Protein AF-A0A512ME04-F1 (afdb_monomer)

Structure (mmCIF, N/CA/C/O backbone):
data_AF-A0A512ME04-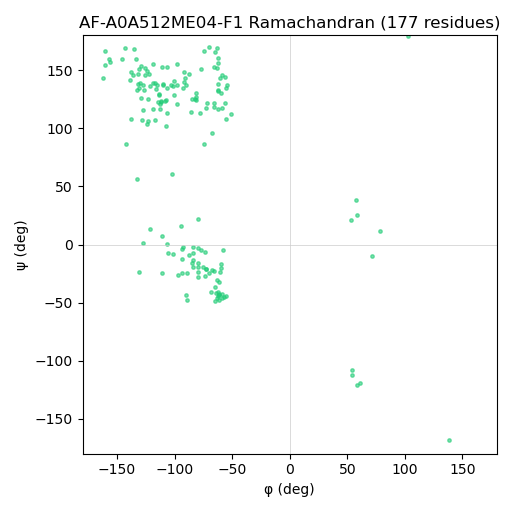F1
#
_entry.id   AF-A0A512ME04-F1
#
loop_
_atom_site.group_PDB
_atom_site.id
_atom_site.type_symbol
_atom_site.label_atom_id
_atom_site.label_alt_id
_atom_site.label_comp_id
_atom_site.label_asym_id
_atom_site.label_entity_id
_atom_site.label_seq_id
_atom_site.pdbx_PDB_ins_code
_atom_site.Cartn_x
_atom_site.Cartn_y
_atom_site.Cartn_z
_atom_site.occupancy
_atom_site.B_iso_or_equiv
_atom_site.auth_seq_id
_atom_site.auth_comp_id
_atom_site.auth_asym_id
_atom_site.auth_atom_id
_atom_site.pdbx_PDB_model_num
ATOM 1 N N . MET A 1 1 ? 29.505 -5.720 -39.409 1.00 46.50 1 MET A N 1
ATOM 2 C CA . MET A 1 1 ? 28.858 -6.591 -38.394 1.00 46.50 1 MET A CA 1
ATOM 3 C C . MET A 1 1 ? 29.164 -6.246 -36.928 1.00 46.50 1 MET A C 1
ATOM 5 O O . MET A 1 1 ? 28.512 -6.815 -36.070 1.00 46.50 1 MET A O 1
ATOM 9 N N . ARG A 1 2 ? 30.070 -5.306 -36.596 1.00 49.59 2 ARG A N 1
ATOM 10 C CA . ARG A 1 2 ? 30.360 -4.916 -35.193 1.00 49.59 2 ARG A CA 1
ATOM 11 C C . ARG A 1 2 ? 29.429 -3.845 -34.593 1.00 49.59 2 ARG A C 1
ATOM 13 O O . ARG A 1 2 ? 29.394 -3.697 -33.384 1.00 49.59 2 ARG A O 1
ATOM 20 N N . ILE A 1 3 ? 28.668 -3.126 -35.423 1.00 53.88 3 ILE A N 1
ATOM 21 C CA . ILE A 1 3 ? 27.853 -1.972 -34.989 1.00 53.88 3 ILE A CA 1
ATOM 22 C C . ILE A 1 3 ? 26.436 -2.387 -34.548 1.00 53.88 3 ILE A C 1
ATOM 24 O O . ILE A 1 3 ? 25.831 -1.735 -33.706 1.00 53.88 3 ILE A O 1
ATOM 28 N N . ILE A 1 4 ? 25.928 -3.524 -35.035 1.00 52.75 4 ILE A N 1
ATOM 29 C CA . ILE A 1 4 ? 24.573 -4.006 -34.703 1.00 52.75 4 ILE A CA 1
ATOM 30 C C . ILE A 1 4 ? 24.505 -4.548 -33.262 1.00 52.75 4 ILE A C 1
ATOM 32 O O . ILE A 1 4 ? 23.472 -4.447 -32.610 1.00 52.75 4 ILE A O 1
ATOM 36 N N . PHE A 1 5 ? 25.626 -5.029 -32.714 1.00 48.00 5 PHE A N 1
ATOM 37 C CA . PHE A 1 5 ? 25.692 -5.501 -31.326 1.00 48.00 5 PHE A CA 1
ATOM 38 C C . PHE A 1 5 ? 25.659 -4.369 -30.283 1.00 48.00 5 PHE A C 1
ATOM 40 O O . PHE A 1 5 ? 25.275 -4.613 -29.145 1.00 48.00 5 PHE A O 1
ATOM 47 N N . ALA A 1 6 ? 26.007 -3.131 -30.659 1.00 51.50 6 ALA A N 1
ATOM 48 C CA . ALA A 1 6 ? 25.997 -1.991 -29.737 1.00 51.50 6 ALA A CA 1
ATOM 49 C C . ALA A 1 6 ? 24.586 -1.407 -29.521 1.00 51.50 6 ALA A C 1
ATOM 51 O O . ALA A 1 6 ? 24.296 -0.888 -28.449 1.00 51.50 6 ALA A O 1
ATOM 52 N N . LEU A 1 7 ? 23.687 -1.537 -30.505 1.00 47.16 7 LEU A N 1
ATOM 53 C CA . LEU A 1 7 ? 22.302 -1.049 -30.409 1.00 47.16 7 LEU A CA 1
ATOM 54 C C . LEU A 1 7 ? 21.377 -1.992 -29.619 1.00 47.16 7 LEU A C 1
ATOM 56 O O . LEU A 1 7 ? 20.395 -1.537 -29.042 1.00 47.16 7 LEU A O 1
ATOM 60 N N . LEU A 1 8 ? 21.709 -3.283 -29.524 1.00 47.00 8 LEU A N 1
ATOM 61 C CA . LEU A 1 8 ? 20.933 -4.262 -28.748 1.00 47.00 8 LEU A CA 1
ATOM 62 C C . LEU A 1 8 ? 21.206 -4.209 -27.235 1.00 47.00 8 LEU A C 1
ATOM 64 O O . LEU A 1 8 ? 20.371 -4.650 -26.452 1.00 47.00 8 LEU A O 1
ATOM 68 N N . LEU A 1 9 ? 22.329 -3.621 -26.810 1.00 45.16 9 LEU A N 1
ATOM 69 C CA . LEU A 1 9 ? 22.663 -3.458 -25.389 1.00 45.16 9 LEU A CA 1
ATOM 70 C C . LEU A 1 9 ? 21.934 -2.279 -24.718 1.00 45.16 9 LEU A C 1
ATOM 72 O O . LEU A 1 9 ? 21.844 -2.248 -23.494 1.00 45.16 9 LEU A O 1
ATOM 76 N N . TRP A 1 10 ? 21.356 -1.348 -25.488 1.00 45.03 10 TRP A N 1
ATOM 77 C CA . TRP A 1 10 ? 20.648 -0.183 -24.931 1.00 45.03 10 TRP A CA 1
ATOM 78 C C . TRP A 1 10 ? 19.186 -0.478 -24.545 1.00 45.03 10 TRP A C 1
ATOM 80 O O . TRP A 1 10 ? 18.606 0.217 -23.717 1.00 45.03 10 TRP A O 1
ATOM 90 N N . ALA A 1 11 ? 18.583 -1.543 -25.082 1.00 42.84 11 ALA A N 1
ATOM 91 C CA . ALA A 1 11 ? 17.188 -1.892 -24.797 1.00 42.84 11 ALA A CA 1
ATOM 92 C C . ALA A 1 11 ? 16.989 -2.707 -23.498 1.00 42.84 11 ALA A C 1
ATOM 94 O O . ALA A 1 11 ? 15.858 -3.043 -23.154 1.00 42.84 11 ALA A O 1
ATOM 95 N N . ALA A 1 12 ? 18.061 -3.055 -22.774 1.00 47.56 12 ALA A N 1
ATOM 96 C CA . ALA A 1 12 ? 18.000 -4.107 -21.754 1.00 47.56 12 ALA A CA 1
ATOM 97 C C . ALA A 1 12 ? 17.726 -3.649 -20.306 1.00 47.56 12 ALA A C 1
ATOM 99 O O . ALA A 1 12 ? 17.395 -4.488 -19.470 1.00 47.56 12 ALA A O 1
ATOM 100 N N . PHE A 1 13 ? 17.795 -2.358 -19.975 1.00 53.72 13 PHE A N 1
ATOM 101 C CA . PHE A 1 13 ? 17.658 -1.913 -18.580 1.00 53.72 13 PHE A CA 1
ATOM 102 C C . PHE A 1 13 ? 16.894 -0.608 -18.462 1.00 53.72 13 PHE A C 1
ATOM 104 O O . PHE A 1 13 ? 17.505 0.445 -18.401 1.00 53.72 13 PHE A O 1
ATOM 111 N N . GLN A 1 14 ? 15.569 -0.660 -18.393 1.00 62.75 14 GLN A N 1
ATOM 112 C CA . GLN A 1 14 ? 14.808 0.492 -17.908 1.00 62.75 14 GLN A CA 1
ATOM 113 C C . GLN A 1 14 ? 13.778 0.006 -16.886 1.00 62.75 14 GLN A C 1
ATOM 115 O O . GLN A 1 14 ? 12.573 0.135 -17.090 1.00 62.75 14 GLN A O 1
ATOM 120 N N . VAL A 1 15 ? 14.269 -0.669 -15.836 1.00 67.44 15 VAL A N 1
ATOM 121 C CA . VAL A 1 15 ? 13.578 -0.638 -14.545 1.00 67.44 15 VAL A CA 1
ATOM 122 C C . VAL A 1 15 ? 14.480 0.117 -13.591 1.00 67.44 15 VAL A C 1
ATOM 124 O O . VAL A 1 15 ? 15.613 -0.298 -13.348 1.00 67.44 15 VAL A O 1
ATOM 127 N N . SER A 1 16 ? 13.999 1.252 -13.116 1.00 79.31 16 SER A N 1
ATOM 128 C CA . SER A 1 16 ? 14.686 2.104 -12.157 1.00 79.31 16 SER A CA 1
ATOM 129 C C . SER A 1 16 ? 13.706 2.449 -11.049 1.00 79.31 16 SER A C 1
ATOM 131 O O . SER A 1 16 ? 12.489 2.462 -11.246 1.00 79.31 16 SER A O 1
ATOM 133 N N . GLY A 1 17 ? 14.241 2.683 -9.859 1.00 76.31 17 GLY A N 1
ATOM 134 C CA . GLY A 1 17 ? 13.443 3.121 -8.735 1.00 76.31 17 GLY A CA 1
ATOM 135 C C . GLY A 1 17 ? 14.047 4.369 -8.127 1.00 76.31 17 GLY A C 1
ATOM 136 O O . GLY A 1 17 ? 15.268 4.497 -8.029 1.00 76.31 17 GLY A O 1
ATOM 137 N N . ALA A 1 18 ? 13.176 5.313 -7.800 1.00 79.00 18 ALA A N 1
ATOM 138 C CA . ALA A 1 18 ? 13.534 6.591 -7.217 1.00 79.00 18 ALA A CA 1
ATOM 139 C C . ALA A 1 18 ? 13.098 6.602 -5.750 1.00 79.00 18 ALA A C 1
ATOM 141 O O . ALA A 1 18 ? 11.923 6.389 -5.453 1.00 79.00 18 ALA A O 1
ATOM 142 N N . GLU A 1 19 ? 14.052 6.846 -4.853 1.00 73.88 19 GLU A N 1
ATOM 143 C CA . GLU A 1 19 ? 13.862 6.824 -3.398 1.00 73.88 19 GLU A CA 1
ATOM 144 C C . GLU A 1 19 ? 13.102 8.072 -2.883 1.00 73.88 19 GLU A C 1
ATOM 146 O O . GLU A 1 19 ? 13.002 9.072 -3.615 1.00 73.88 19 GLU A O 1
ATOM 151 N N . PRO A 1 20 ? 12.609 8.072 -1.621 1.00 63.31 20 PRO A N 1
ATOM 152 C CA . PRO A 1 20 ? 11.825 9.163 -1.018 1.00 63.31 20 PRO A CA 1
ATOM 153 C C . PRO A 1 20 ? 12.485 10.555 -0.970 1.00 63.31 20 PRO A C 1
ATOM 155 O O . PRO A 1 20 ? 11.839 11.512 -0.554 1.00 63.31 20 PRO A O 1
ATOM 158 N N . GLY A 1 21 ? 13.748 10.698 -1.379 1.00 65.81 21 GLY A N 1
ATOM 159 C CA . GLY A 1 21 ? 14.465 11.978 -1.469 1.00 65.81 21 GLY A CA 1
ATOM 160 C C . GLY A 1 21 ? 14.679 12.498 -2.894 1.00 65.81 21 GLY A C 1
ATOM 161 O O . GLY A 1 21 ? 15.297 13.546 -3.078 1.00 65.81 21 GLY A O 1
ATOM 162 N N . SER A 1 22 ? 14.211 11.770 -3.910 1.00 70.56 22 SER A N 1
ATOM 163 C CA . SER A 1 22 ? 14.287 12.221 -5.301 1.00 70.56 22 SER A CA 1
ATOM 164 C C . SER A 1 22 ? 13.409 13.456 -5.536 1.00 70.56 22 SER A C 1
ATOM 166 O O . SER A 1 22 ? 12.427 13.684 -4.832 1.00 70.56 22 SER A O 1
ATOM 168 N N . PHE A 1 23 ? 13.769 14.289 -6.516 1.00 70.88 23 PHE A N 1
ATOM 169 C CA . PHE A 1 23 ? 12.968 15.463 -6.855 1.00 70.88 23 PHE A CA 1
ATOM 170 C C . PHE A 1 23 ? 11.578 15.024 -7.333 1.00 70.88 23 PHE A C 1
ATOM 172 O O . PHE A 1 23 ? 11.450 14.366 -8.366 1.00 70.88 23 PHE A O 1
ATOM 179 N N . VAL A 1 24 ? 10.540 15.405 -6.586 1.00 69.75 24 VAL A N 1
ATOM 180 C CA . VAL A 1 24 ? 9.145 15.157 -6.950 1.00 69.75 24 VAL A CA 1
ATOM 181 C C . VAL A 1 24 ? 8.476 16.487 -7.266 1.00 69.75 24 VAL A C 1
ATOM 183 O O . VAL A 1 24 ? 8.447 17.392 -6.436 1.00 69.75 24 VAL A O 1
ATOM 186 N N . GLU A 1 25 ? 7.908 16.598 -8.468 1.00 70.12 25 GLU A N 1
ATOM 187 C CA . GLU A 1 25 ? 7.246 17.823 -8.944 1.00 70.12 25 GLU A CA 1
ATOM 188 C C . GLU A 1 25 ? 6.050 18.242 -8.074 1.00 70.12 25 GLU A C 1
ATOM 190 O O . GLU A 1 25 ? 5.664 19.409 -8.048 1.00 70.12 25 GLU A O 1
ATOM 195 N N . GLN A 1 26 ? 5.450 17.290 -7.354 1.00 71.44 26 GLN A N 1
ATOM 196 C CA . GLN A 1 26 ? 4.293 17.518 -6.497 1.00 71.44 26 GLN A CA 1
ATOM 197 C C . GLN A 1 26 ? 4.696 17.483 -5.017 1.00 71.44 26 GLN A C 1
ATOM 199 O O . GLN A 1 26 ? 5.012 16.413 -4.502 1.00 71.44 26 GLN A O 1
ATOM 204 N N . PRO A 1 27 ? 4.626 18.610 -4.288 1.00 70.88 27 PRO A N 1
ATOM 205 C CA . PRO A 1 27 ? 5.067 18.651 -2.894 1.00 70.88 27 PRO A CA 1
ATOM 206 C C . PRO A 1 27 ? 4.086 17.984 -1.909 1.00 70.88 27 PRO A C 1
ATOM 208 O O . PRO A 1 27 ? 4.482 17.630 -0.804 1.00 70.88 27 PRO A O 1
ATOM 211 N N . ASN A 1 28 ? 2.810 17.793 -2.276 1.00 86.56 28 ASN A N 1
ATOM 212 C CA . ASN A 1 28 ? 1.776 17.255 -1.377 1.00 86.56 28 ASN A CA 1
ATOM 213 C C . ASN A 1 28 ? 1.458 15.767 -1.630 1.00 86.56 28 ASN A C 1
ATOM 215 O O . ASN A 1 28 ? 0.327 15.407 -1.964 1.00 86.56 28 ASN A O 1
ATOM 219 N N . LEU A 1 29 ? 2.454 14.891 -1.480 1.00 90.12 29 LEU A N 1
ATOM 220 C CA . LEU A 1 29 ? 2.293 13.451 -1.738 1.00 90.12 29 LEU A CA 1
ATOM 221 C C . LEU A 1 29 ? 1.378 12.768 -0.715 1.00 90.12 29 LEU A C 1
ATOM 223 O O . LEU A 1 29 ? 0.515 11.980 -1.086 1.00 90.12 29 LEU A O 1
ATOM 227 N N . VAL A 1 30 ? 1.500 13.123 0.566 1.00 91.94 30 VAL A N 1
ATOM 228 C CA . VAL A 1 30 ? 0.664 12.577 1.653 1.00 91.94 30 VAL A CA 1
ATOM 229 C C . VAL A 1 30 ? -0.825 12.843 1.404 1.00 91.94 30 VAL A C 1
ATOM 231 O O . VAL A 1 30 ? -1.649 11.930 1.514 1.00 91.94 30 VAL A O 1
ATOM 234 N N . GLY A 1 31 ? -1.174 14.074 1.011 1.00 94.12 31 GLY A N 1
ATOM 235 C CA . GLY A 1 31 ? -2.546 14.429 0.652 1.00 94.12 31 GLY A CA 1
ATOM 236 C C . GLY A 1 31 ? -3.056 13.620 -0.539 1.00 94.12 31 GLY A C 1
ATOM 237 O O . GLY A 1 31 ? -4.156 13.080 -0.481 1.00 94.12 31 GLY A O 1
ATOM 238 N N . LYS A 1 32 ? -2.229 13.447 -1.578 1.00 94.50 32 LYS A N 1
ATOM 239 C CA . LYS A 1 32 ? -2.583 12.660 -2.769 1.00 94.50 32 LYS A CA 1
ATOM 240 C C . LYS A 1 32 ? -2.806 11.180 -2.475 1.00 94.50 32 LYS A C 1
ATOM 242 O O . LYS A 1 32 ? -3.770 10.607 -2.974 1.00 94.50 32 LYS A O 1
ATOM 247 N N . ILE A 1 33 ? -1.964 10.572 -1.640 1.00 96.56 33 ILE A N 1
ATOM 248 C CA . ILE A 1 33 ? -2.137 9.178 -1.206 1.00 96.56 33 ILE A CA 1
ATOM 249 C C . ILE A 1 33 ? -3.453 9.032 -0.432 1.00 96.56 33 ILE A C 1
ATOM 251 O O . ILE A 1 33 ? -4.226 8.109 -0.683 1.00 96.56 33 ILE A O 1
ATOM 255 N N . THR A 1 34 ? -3.744 9.973 0.468 1.00 97.12 34 THR A N 1
ATOM 256 C CA . THR A 1 34 ? -4.987 9.965 1.252 1.00 97.12 34 THR A CA 1
ATOM 257 C C . THR A 1 34 ? -6.219 10.112 0.355 1.00 97.12 34 THR A C 1
ATOM 259 O O . THR A 1 34 ? -7.167 9.340 0.485 1.00 97.12 34 THR A O 1
ATOM 262 N N . GLU A 1 35 ? -6.198 11.051 -0.597 1.00 96.69 35 GLU A N 1
ATOM 263 C CA . GLU A 1 35 ? -7.256 11.227 -1.604 1.00 96.69 35 GLU A CA 1
ATOM 264 C C . GLU A 1 35 ? -7.487 9.939 -2.410 1.00 96.69 35 GLU A C 1
ATOM 266 O O . GLU A 1 35 ? -8.634 9.526 -2.593 1.00 96.69 35 GLU A O 1
ATOM 271 N N . ALA A 1 36 ? -6.410 9.279 -2.848 1.00 97.12 36 ALA A N 1
ATOM 272 C CA . ALA A 1 36 ? -6.474 8.031 -3.605 1.00 97.12 36 ALA A CA 1
ATOM 273 C C . ALA A 1 36 ? -7.138 6.900 -2.808 1.00 97.12 36 ALA A C 1
ATOM 275 O O . ALA A 1 36 ? -7.976 6.172 -3.346 1.00 97.12 36 ALA A O 1
ATOM 276 N N . LEU A 1 37 ? -6.800 6.780 -1.520 1.00 97.50 37 LEU A N 1
ATOM 277 C CA . LEU A 1 37 ? -7.416 5.811 -0.615 1.00 97.50 37 LEU A CA 1
ATOM 278 C C . LEU A 1 37 ? -8.917 6.074 -0.471 1.00 97.50 37 LEU A C 1
ATOM 280 O O . LEU A 1 37 ? -9.706 5.153 -0.665 1.00 97.50 37 LEU A O 1
ATOM 284 N N . MET A 1 38 ? -9.334 7.324 -0.242 1.00 96.56 38 MET A N 1
ATOM 285 C CA . MET A 1 38 ? -10.761 7.665 -0.125 1.00 96.56 38 MET A CA 1
ATOM 286 C C . MET A 1 38 ? -11.517 7.375 -1.426 1.00 96.56 38 MET A C 1
ATOM 288 O O . MET A 1 38 ? -12.631 6.850 -1.408 1.00 96.56 38 MET A O 1
ATOM 292 N N . ALA A 1 39 ? -10.901 7.689 -2.567 1.00 97.06 39 ALA A N 1
ATOM 293 C CA . ALA A 1 39 ? -11.480 7.465 -3.885 1.00 97.06 39 ALA A CA 1
ATOM 294 C C . ALA A 1 39 ? -11.615 5.976 -4.245 1.00 97.06 39 ALA A C 1
ATOM 296 O O . ALA A 1 39 ? -12.444 5.645 -5.094 1.00 97.06 39 ALA A O 1
ATOM 297 N N . SER A 1 40 ? -10.842 5.088 -3.604 1.00 95.62 40 SER A N 1
ATOM 298 C CA . SER A 1 40 ? -10.898 3.640 -3.846 1.00 95.62 40 SER A CA 1
ATOM 299 C C . SER A 1 40 ? -12.252 3.026 -3.480 1.00 95.62 40 SER A C 1
ATOM 301 O O . SER A 1 40 ? -12.661 2.050 -4.105 1.00 95.62 40 SER A O 1
ATOM 303 N N . LYS A 1 41 ? -12.947 3.603 -2.483 1.00 94.38 41 LYS A N 1
ATOM 304 C CA . LYS A 1 41 ? -14.203 3.086 -1.907 1.00 94.38 41 LYS A CA 1
ATOM 305 C C . LYS A 1 41 ? -14.123 1.626 -1.438 1.00 94.38 41 LYS A C 1
ATOM 307 O O . LYS A 1 41 ? -15.152 0.968 -1.332 1.00 94.38 41 LYS A O 1
ATOM 312 N N . MET A 1 42 ? -12.921 1.112 -1.183 1.00 95.81 42 MET A N 1
ATOM 313 C CA . MET A 1 42 ? -12.737 -0.214 -0.600 1.00 95.81 42 MET A CA 1
ATOM 314 C C . MET A 1 42 ? -12.833 -0.090 0.918 1.00 95.81 42 MET A C 1
ATOM 316 O O . MET A 1 42 ? -12.092 0.698 1.507 1.00 95.81 42 MET A O 1
ATOM 320 N N . ASP A 1 43 ? -13.712 -0.859 1.558 1.00 94.56 43 ASP A N 1
ATOM 321 C CA . ASP A 1 43 ? -13.970 -0.741 3.002 1.00 94.56 43 ASP A CA 1
ATOM 322 C C . ASP A 1 43 ? -12.679 -0.874 3.828 1.00 94.56 43 ASP A C 1
ATOM 324 O O . ASP A 1 43 ? -12.395 -0.049 4.693 1.00 94.56 43 ASP A O 1
ATOM 328 N N . HIS A 1 44 ? -11.816 -1.840 3.503 1.00 94.31 44 HIS A N 1
ATOM 329 C CA . HIS A 1 44 ? -10.554 -2.069 4.221 1.00 94.31 44 HIS A CA 1
ATOM 330 C C . HIS A 1 44 ? -9.452 -1.031 3.936 1.00 94.31 44 HIS A C 1
ATOM 332 O O . HIS A 1 44 ? -8.428 -1.047 4.618 1.00 94.31 44 HIS A O 1
ATOM 338 N N . LEU A 1 45 ? -9.660 -0.110 2.986 1.00 96.81 45 LEU A N 1
ATOM 339 C CA . LEU A 1 45 ? -8.757 1.010 2.660 1.00 96.81 45 LEU A CA 1
ATOM 340 C C . LEU A 1 45 ? -9.424 2.384 2.811 1.00 96.81 45 LEU A C 1
ATOM 342 O O . LEU A 1 45 ? -8.888 3.394 2.349 1.00 96.81 45 LEU A O 1
ATOM 346 N N . THR A 1 46 ? -10.590 2.453 3.452 1.00 96.88 46 THR A N 1
ATOM 347 C CA . THR A 1 46 ? -11.300 3.711 3.689 1.00 96.88 46 THR A CA 1
ATOM 348 C C . THR A 1 46 ? -11.718 3.828 5.154 1.00 96.88 46 THR A C 1
ATOM 350 O O . THR A 1 46 ? -12.214 2.867 5.732 1.00 96.88 46 THR A O 1
ATOM 353 N N . PRO A 1 47 ? -11.519 4.986 5.806 1.00 96.81 47 PRO A N 1
ATOM 354 C CA . PRO A 1 47 ? -12.029 5.237 7.141 1.00 96.81 47 PRO A CA 1
ATOM 355 C C . PRO A 1 47 ? -13.550 5.188 7.164 1.00 96.81 47 PRO A C 1
ATOM 357 O O . PRO A 1 47 ? -14.213 5.827 6.348 1.00 96.81 47 PRO A O 1
ATOM 360 N N . HIS A 1 48 ? -14.102 4.476 8.134 1.00 97.31 48 HIS A N 1
ATOM 361 C CA . HIS A 1 48 ? -15.540 4.363 8.313 1.00 97.31 48 HIS A CA 1
ATOM 362 C C . HIS A 1 48 ? -15.872 3.911 9.738 1.00 97.31 48 HIS A C 1
ATOM 364 O O . HIS A 1 48 ? -15.014 3.475 10.508 1.00 97.31 48 HIS A O 1
ATOM 370 N N . ILE A 1 49 ? -17.143 4.034 10.102 1.00 97.19 49 ILE A N 1
ATOM 371 C CA . ILE A 1 49 ? -17.701 3.439 11.315 1.00 97.19 49 ILE A CA 1
ATOM 372 C C . ILE A 1 49 ? -18.560 2.267 10.865 1.00 97.19 49 ILE A C 1
ATOM 374 O O . ILE A 1 49 ? -19.353 2.411 9.935 1.00 97.19 49 ILE A O 1
ATOM 378 N N . TYR A 1 50 ? -18.428 1.130 11.534 1.00 95.81 50 TYR A N 1
ATOM 379 C CA . TYR A 1 50 ? -19.252 -0.043 11.264 1.00 95.81 50 TYR A CA 1
ATOM 380 C C . TYR A 1 50 ? -19.741 -0.681 12.561 1.00 95.81 50 TYR A C 1
ATOM 382 O O . TYR A 1 50 ? -19.311 -0.333 13.666 1.00 95.81 50 TYR A O 1
ATOM 390 N N . ARG A 1 51 ? -20.689 -1.604 12.412 1.00 95.44 51 ARG A N 1
ATOM 391 C CA . ARG A 1 51 ? -21.224 -2.412 13.503 1.00 95.44 51 ARG A CA 1
ATOM 392 C C . ARG A 1 51 ? -20.947 -3.880 13.237 1.00 95.44 51 ARG A C 1
ATOM 394 O O . ARG A 1 51 ? -21.120 -4.334 12.111 1.00 95.44 51 ARG A O 1
ATOM 401 N N . ASP A 1 52 ? -20.578 -4.591 14.290 1.00 91.88 52 ASP A N 1
ATOM 402 C CA . ASP A 1 52 ? -20.511 -6.048 14.321 1.00 91.88 52 ASP A CA 1
ATOM 403 C C . ASP A 1 52 ? -21.396 -6.524 15.483 1.00 91.88 52 ASP A C 1
ATOM 405 O O . ASP A 1 52 ? -21.105 -6.310 16.665 1.00 91.88 52 ASP A O 1
ATOM 409 N N . GLY A 1 53 ? -22.581 -7.030 15.137 1.00 91.94 53 GLY A N 1
ATOM 410 C CA . GLY A 1 53 ? -23.658 -7.283 16.091 1.00 91.94 53 GLY A CA 1
ATOM 411 C C . GLY A 1 53 ? -24.093 -6.015 16.841 1.00 91.94 53 GLY A C 1
ATOM 412 O O . GLY A 1 53 ? -24.541 -5.035 16.245 1.00 91.94 53 GLY A O 1
ATOM 413 N N . VAL A 1 54 ? -23.988 -6.050 18.173 1.00 92.88 54 VAL A N 1
ATOM 414 C CA . VAL A 1 54 ? -24.327 -4.919 19.059 1.00 92.88 54 VAL A CA 1
ATOM 415 C C . VAL A 1 54 ? -23.158 -3.958 19.281 1.00 92.88 54 VAL A C 1
ATOM 417 O O . VAL A 1 54 ? -23.342 -2.897 19.876 1.00 92.88 54 VAL A O 1
ATOM 420 N N . GLN A 1 55 ? -21.957 -4.326 18.834 1.00 95.06 55 GLN A N 1
ATOM 421 C CA . GLN A 1 55 ? -20.748 -3.540 19.035 1.00 95.06 55 GLN A CA 1
ATOM 422 C C . GLN A 1 55 ? -20.533 -2.581 17.862 1.00 95.06 55 GLN A C 1
ATOM 424 O O . GLN A 1 55 ? -20.818 -2.903 16.708 1.00 95.06 55 GLN A O 1
ATOM 429 N N . GLN A 1 56 ? -20.025 -1.387 18.163 1.00 97.31 56 GLN A N 1
ATOM 430 C CA . GLN A 1 56 ? -19.705 -0.357 17.177 1.00 97.31 56 GLN A CA 1
ATOM 431 C C . GLN A 1 56 ? -18.201 -0.088 17.188 1.00 97.31 56 GLN A C 1
ATOM 433 O O . GLN A 1 56 ? -17.613 0.085 18.255 1.00 97.31 56 GLN A O 1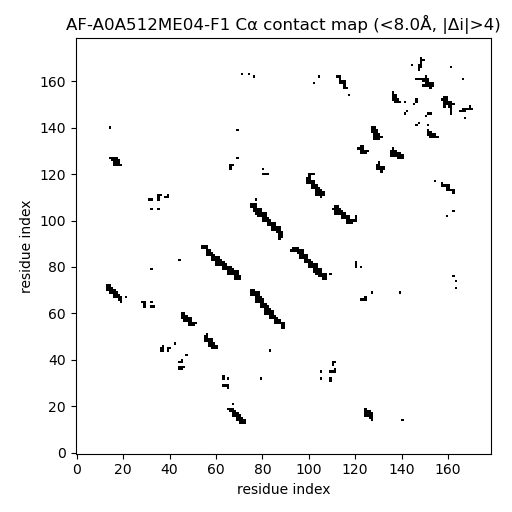
ATOM 438 N N . PHE A 1 57 ? -17.595 -0.028 16.007 1.00 97.56 57 PHE A N 1
ATOM 439 C CA . PHE A 1 57 ? -16.160 0.160 15.814 1.00 97.56 57 PHE A CA 1
ATOM 440 C C . PHE A 1 57 ? -15.902 1.345 14.887 1.00 97.56 57 PHE A C 1
ATOM 442 O O . PHE A 1 57 ? -16.712 1.642 14.006 1.00 97.56 57 PHE A O 1
ATOM 449 N N . SER A 1 58 ? -14.758 2.004 15.055 1.00 97.31 58 SER A N 1
ATOM 450 C CA . SER A 1 58 ? -14.227 2.928 14.057 1.00 97.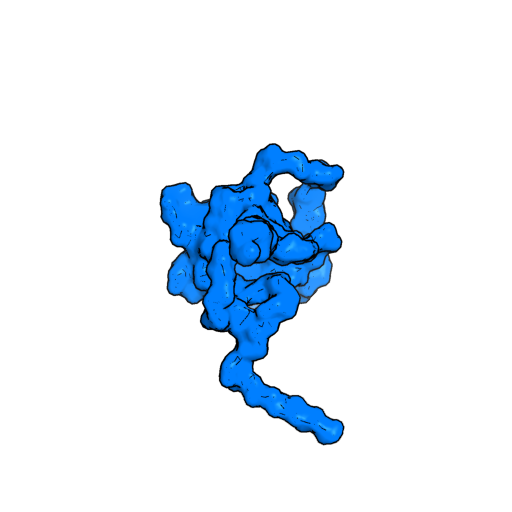31 58 SER A CA 1
ATOM 451 C C . SER A 1 58 ? -12.986 2.336 13.406 1.00 97.31 58 SER A C 1
ATOM 453 O O . SER A 1 58 ? -12.121 1.752 14.062 1.00 97.31 58 SER A O 1
ATOM 455 N N . TYR A 1 59 ? -12.902 2.496 12.095 1.00 97.94 59 TYR A N 1
ATOM 456 C CA . TYR A 1 59 ? -11.731 2.190 11.302 1.00 97.94 59 TYR A CA 1
ATOM 457 C C . TYR A 1 59 ? -11.180 3.505 10.769 1.00 97.94 59 TYR A C 1
ATOM 459 O O . TYR A 1 59 ? -11.909 4.265 10.132 1.00 97.94 59 TYR A O 1
ATOM 467 N N . HIS A 1 60 ? -9.930 3.832 11.084 1.00 96.56 60 HIS A N 1
ATOM 468 C CA . HIS A 1 60 ? -9.355 5.125 10.726 1.00 96.56 60 HIS A CA 1
ATOM 469 C C . HIS A 1 60 ? -7.943 4.997 10.172 1.00 96.56 60 HIS A C 1
ATOM 471 O O . HIS A 1 60 ? -7.160 4.151 10.598 1.00 96.56 60 HIS A O 1
ATOM 477 N N . LEU A 1 61 ? -7.626 5.876 9.224 1.00 97.50 61 LEU A N 1
ATOM 478 C CA . LEU A 1 61 ? -6.290 6.005 8.664 1.00 97.50 61 LEU A CA 1
ATOM 479 C C . LEU A 1 61 ? -5.382 6.671 9.703 1.00 97.50 61 LEU A C 1
ATOM 481 O O . LEU A 1 61 ? -5.631 7.804 10.117 1.00 97.50 61 LEU A O 1
ATOM 485 N N . LYS A 1 62 ? -4.347 5.957 10.145 1.00 96.62 62 LYS A N 1
ATOM 486 C CA . LYS A 1 62 ? -3.395 6.419 11.160 1.00 96.62 62 LYS A CA 1
ATOM 487 C C . LYS A 1 62 ? -2.206 7.138 10.538 1.00 96.62 62 LYS A C 1
ATOM 489 O O . LYS A 1 62 ? -1.791 8.173 11.057 1.00 96.62 62 LYS A O 1
ATOM 494 N N . SER A 1 63 ? -1.660 6.596 9.456 1.00 96.19 63 SER A N 1
ATOM 495 C CA . SER A 1 63 ? -0.547 7.198 8.724 1.00 96.19 63 SER A CA 1
ATOM 496 C C . SER A 1 63 ? -0.512 6.723 7.276 1.00 96.19 63 SER A C 1
ATOM 498 O O . SER A 1 63 ? -1.025 5.656 6.936 1.00 96.19 63 SER A O 1
ATOM 500 N N . VAL A 1 64 ? 0.123 7.534 6.432 1.00 96.56 64 VAL A N 1
ATOM 501 C CA . VAL A 1 64 ? 0.561 7.153 5.089 1.00 96.56 64 VAL A CA 1
ATOM 502 C C . VAL A 1 64 ? 2.010 7.576 4.913 1.00 96.56 64 VAL A C 1
ATOM 504 O O . VAL A 1 64 ? 2.419 8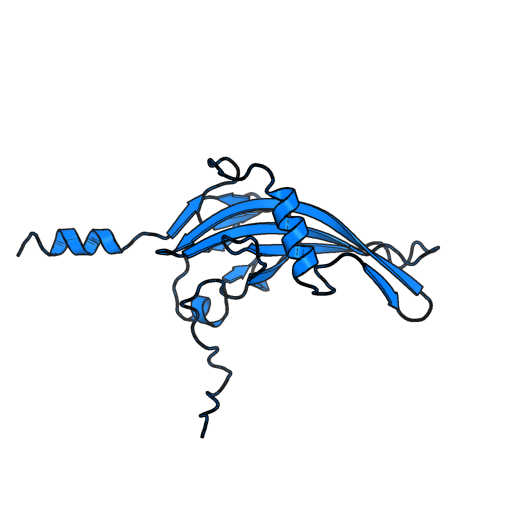.607 5.452 1.00 96.56 64 VAL A O 1
ATOM 507 N N . SER A 1 65 ? 2.776 6.802 4.154 1.00 94.50 65 SER A N 1
ATOM 508 C CA . SER A 1 65 ? 4.162 7.124 3.824 1.00 94.50 65 SER A CA 1
ATOM 509 C C . SER A 1 65 ? 4.400 6.937 2.335 1.00 94.50 65 SER A C 1
ATOM 511 O O . SER A 1 65 ? 4.008 5.921 1.766 1.00 94.50 65 SER A O 1
ATOM 513 N N . TYR A 1 66 ? 5.035 7.914 1.695 1.00 94.44 66 TYR A N 1
ATOM 514 C CA . TYR A 1 66 ? 5.506 7.773 0.322 1.00 94.44 66 TYR A CA 1
ATOM 515 C C . TYR A 1 66 ? 6.846 7.034 0.325 1.00 94.44 66 TYR A C 1
ATOM 517 O O . TYR A 1 66 ? 7.773 7.453 1.015 1.00 94.44 66 TYR A O 1
ATOM 525 N N . LEU A 1 67 ? 6.948 5.955 -0.451 1.00 94.06 67 LEU A N 1
ATOM 526 C CA . LEU A 1 67 ? 8.162 5.139 -0.532 1.00 94.06 67 LEU A CA 1
ATOM 527 C C . LEU A 1 67 ? 9.038 5.495 -1.729 1.00 94.06 67 LEU A C 1
ATOM 529 O O . LEU A 1 67 ? 10.234 5.242 -1.697 1.00 94.06 67 LEU A O 1
ATOM 533 N N . GLY A 1 68 ? 8.464 6.037 -2.798 1.00 93.06 68 GLY A N 1
ATOM 534 C CA . GLY A 1 68 ? 9.204 6.272 -4.030 1.00 93.06 68 GLY A CA 1
ATOM 535 C C . GLY A 1 68 ? 8.402 5.919 -5.269 1.00 93.06 68 GLY A C 1
ATOM 536 O O . GLY A 1 68 ? 7.195 5.674 -5.212 1.00 93.06 68 GLY A O 1
ATOM 537 N N . SER A 1 69 ? 9.083 5.877 -6.406 1.00 92.88 69 SER A N 1
ATOM 538 C CA . SER A 1 69 ? 8.485 5.443 -7.666 1.00 92.88 69 SER A CA 1
ATOM 539 C C . SER A 1 69 ? 9.282 4.324 -8.299 1.00 92.88 69 SER A C 1
ATOM 541 O O . SER A 1 69 ? 10.507 4.345 -8.236 1.00 92.88 69 SER A O 1
ATOM 543 N N . VAL A 1 70 ? 8.590 3.411 -8.972 1.00 92.75 70 VAL A N 1
ATOM 544 C CA . VAL A 1 70 ? 9.194 2.389 -9.828 1.00 92.75 70 VAL A CA 1
ATOM 545 C C . VAL A 1 70 ? 8.779 2.675 -11.263 1.00 92.75 70 VAL A C 1
ATOM 547 O O . VAL A 1 70 ? 7.598 2.873 -11.556 1.00 92.75 70 VAL A O 1
ATOM 550 N N . GLU A 1 71 ? 9.756 2.705 -12.157 1.00 91.00 71 GLU A N 1
ATOM 551 C CA . GLU A 1 71 ? 9.549 2.892 -13.588 1.00 91.00 71 GLU A CA 1
ATOM 552 C C . GLU A 1 71 ? 9.868 1.589 -14.314 1.00 91.00 71 GLU A C 1
ATOM 554 O O . GLU A 1 71 ? 10.841 0.917 -13.983 1.00 91.00 71 GLU A O 1
ATOM 559 N N . ARG A 1 72 ? 9.040 1.213 -15.290 1.00 88.00 72 ARG A N 1
ATOM 560 C CA . ARG A 1 72 ? 9.240 0.055 -16.167 1.00 88.00 72 ARG A CA 1
ATOM 561 C C . ARG A 1 72 ? 8.884 0.454 -17.592 1.00 88.00 72 ARG A C 1
ATOM 563 O O . ARG A 1 72 ? 7.715 0.615 -17.935 1.00 88.00 72 ARG A O 1
ATOM 570 N N . GLY A 1 73 ? 9.899 0.597 -18.440 1.00 85.81 73 GLY A N 1
ATOM 571 C CA . GLY A 1 73 ? 9.699 1.124 -19.790 1.00 85.81 73 GLY A CA 1
ATOM 572 C C . GLY A 1 73 ? 9.140 2.549 -19.735 1.00 85.81 73 GLY A C 1
ATOM 573 O O . GLY A 1 73 ? 9.787 3.434 -19.190 1.00 85.81 73 GLY A O 1
ATOM 574 N N . SER A 1 74 ? 7.949 2.772 -20.293 1.00 85.69 74 SER A N 1
ATOM 575 C CA . SER A 1 74 ? 7.245 4.063 -20.222 1.00 85.69 74 SER A CA 1
ATOM 576 C C . SER A 1 74 ? 6.250 4.162 -19.062 1.00 85.69 74 SER A C 1
ATOM 578 O O . SER A 1 74 ? 5.605 5.196 -18.899 1.00 85.69 74 SER A O 1
ATOM 580 N N . GLU A 1 75 ? 6.055 3.084 -18.301 1.00 90.38 75 GLU A N 1
ATOM 581 C CA . GLU A 1 75 ? 5.120 3.061 -17.181 1.00 90.38 75 GLU A CA 1
ATOM 582 C C . GLU A 1 75 ? 5.819 3.491 -15.895 1.00 90.38 75 GLU A C 1
ATOM 584 O O . GLU A 1 75 ? 6.933 3.062 -15.601 1.00 90.38 75 GLU A O 1
ATOM 589 N N . LYS A 1 76 ? 5.135 4.321 -15.109 1.00 91.56 76 LYS A N 1
ATOM 590 C CA . LYS A 1 76 ? 5.584 4.778 -13.797 1.00 91.56 76 LYS A CA 1
ATOM 591 C C . LYS A 1 76 ? 4.500 4.491 -12.779 1.00 91.56 76 LYS A C 1
ATOM 593 O O . LYS A 1 76 ? 3.338 4.823 -13.010 1.00 91.56 76 LYS A O 1
ATOM 598 N N . ILE A 1 77 ? 4.891 3.926 -11.648 1.00 94.19 77 ILE A N 1
ATOM 599 C CA . ILE A 1 77 ? 4.021 3.749 -10.491 1.00 94.19 77 ILE A CA 1
ATOM 600 C C . ILE A 1 77 ? 4.660 4.402 -9.273 1.00 94.19 77 ILE A C 1
ATOM 602 O O . ILE A 1 77 ? 5.884 4.451 -9.148 1.00 94.19 77 ILE A O 1
ATOM 606 N N . PHE A 1 78 ? 3.829 4.890 -8.365 1.00 94.69 78 PHE A N 1
ATOM 607 C CA . PHE A 1 78 ? 4.254 5.357 -7.054 1.00 94.69 78 PHE A CA 1
ATOM 608 C C . PHE A 1 78 ? 3.944 4.289 -6.015 1.00 94.69 78 PHE A C 1
ATOM 610 O O . PHE A 1 78 ? 2.860 3.701 -6.025 1.00 94.69 78 PHE A O 1
ATOM 617 N N . LEU A 1 79 ? 4.894 4.054 -5.119 1.00 96.38 79 LEU A N 1
ATOM 618 C CA . LEU A 1 79 ? 4.742 3.157 -3.990 1.00 96.38 79 LEU A CA 1
ATOM 619 C C . LEU A 1 79 ? 4.513 3.966 -2.720 1.00 96.38 79 LEU A C 1
ATOM 621 O O . LEU A 1 79 ? 5.163 4.986 -2.475 1.00 96.38 79 LEU A O 1
ATOM 625 N N . ALA A 1 80 ? 3.576 3.498 -1.910 1.00 96.88 80 ALA A N 1
ATOM 626 C CA . ALA A 1 80 ? 3.265 4.081 -0.618 1.00 96.88 80 ALA A CA 1
ATOM 627 C C . ALA A 1 80 ? 2.864 2.987 0.371 1.00 96.88 80 ALA A C 1
ATOM 629 O O . ALA A 1 80 ? 2.430 1.911 -0.038 1.00 96.88 80 ALA A O 1
ATOM 630 N N . THR A 1 81 ? 2.953 3.278 1.663 1.00 97.81 81 THR A N 1
ATOM 631 C CA . THR A 1 81 ? 2.282 2.486 2.694 1.00 97.81 81 THR A CA 1
ATOM 632 C C . THR A 1 81 ? 1.144 3.257 3.335 1.00 97.81 81 THR A C 1
ATOM 634 O O . THR A 1 81 ? 1.148 4.490 3.379 1.00 97.81 81 THR A O 1
ATOM 637 N N . ALA A 1 82 ? 0.161 2.516 3.838 1.00 98.00 82 ALA A N 1
ATOM 638 C CA . ALA A 1 82 ? -0.887 3.035 4.701 1.00 98.00 82 ALA A CA 1
ATOM 639 C C . ALA A 1 82 ? -1.042 2.136 5.925 1.00 98.00 82 ALA A C 1
ATOM 641 O O . ALA A 1 82 ? -1.031 0.912 5.804 1.00 98.00 82 ALA A O 1
ATOM 642 N N . LEU A 1 83 ? -1.212 2.751 7.091 1.00 97.81 83 LEU A N 1
ATOM 643 C CA . LEU A 1 83 ? -1.555 2.065 8.329 1.00 97.81 83 LEU A CA 1
ATOM 644 C C . LEU A 1 83 ? -2.944 2.511 8.762 1.00 97.81 83 LEU A C 1
ATOM 646 O O . LEU A 1 83 ? -3.183 3.698 9.000 1.00 97.81 83 LEU A O 1
ATOM 650 N N . PHE A 1 84 ? -3.843 1.549 8.905 1.00 97.69 84 PHE A N 1
ATOM 651 C CA . PHE A 1 84 ? -5.160 1.749 9.482 1.00 97.69 84 PHE A CA 1
ATOM 652 C C . PHE A 1 84 ? -5.233 1.148 10.879 1.00 97.69 84 PHE A C 1
ATOM 654 O O . PHE A 1 84 ? -4.542 0.183 11.197 1.00 97.69 84 PHE A O 1
ATOM 661 N N . LEU A 1 85 ? -6.105 1.714 11.706 1.00 97.19 85 LEU A N 1
ATOM 662 C CA . LEU A 1 85 ? -6.425 1.194 13.024 1.00 97.19 85 LEU A CA 1
ATOM 663 C C . LEU A 1 85 ? -7.925 0.930 13.113 1.00 97.19 85 LEU A C 1
ATOM 665 O O . LEU A 1 85 ? -8.742 1.837 12.930 1.00 97.19 85 LEU A O 1
ATOM 669 N N . ARG A 1 86 ? -8.281 -0.305 13.464 1.00 96.81 86 ARG A N 1
ATOM 670 C CA . ARG A 1 86 ? -9.587 -0.618 14.039 1.00 96.81 86 ARG A CA 1
ATOM 671 C C . ARG A 1 86 ? -9.532 -0.300 15.526 1.00 96.81 86 ARG A C 1
ATOM 673 O O . ARG A 1 86 ? -8.676 -0.829 16.233 1.00 96.81 86 ARG A O 1
ATOM 680 N N . SER A 1 87 ? -10.448 0.529 16.010 1.00 96.94 87 SER A N 1
ATOM 681 C CA . SER A 1 87 ? -10.609 0.781 17.441 1.00 96.94 87 SER A CA 1
ATOM 682 C C . SER A 1 87 ? -11.016 -0.489 18.201 1.00 96.94 87 SER A C 1
ATOM 684 O O . SER A 1 87 ? -11.432 -1.489 17.609 1.00 96.94 87 SER A O 1
ATOM 686 N N . SER A 1 88 ? -10.965 -0.430 19.531 1.00 96.69 88 SER A N 1
ATOM 687 C CA . SER A 1 88 ? -11.793 -1.311 20.360 1.00 96.69 88 SER A CA 1
ATOM 688 C C . SER A 1 88 ? -13.284 -0.992 20.166 1.00 96.69 88 SER A C 1
ATOM 690 O O . SER A 1 88 ? -13.635 0.052 19.599 1.00 96.69 88 SER A O 1
ATOM 692 N N . ALA A 1 89 ? -14.167 -1.885 20.622 1.00 95.62 89 ALA A N 1
ATOM 693 C CA . ALA A 1 89 ? -15.607 -1.636 20.588 1.00 95.62 89 ALA A CA 1
ATOM 694 C C . ALA A 1 89 ? -15.966 -0.392 21.422 1.00 95.62 89 ALA A C 1
ATOM 696 O O . ALA A 1 89 ? -15.386 -0.140 22.475 1.00 95.62 89 ALA A O 1
ATOM 697 N N . GLN A 1 90 ? -16.934 0.402 20.967 1.00 96.19 90 GLN A N 1
ATOM 698 C CA . GLN A 1 90 ? -17.354 1.615 21.666 1.00 96.19 90 GLN A CA 1
ATOM 699 C C . GLN A 1 90 ? -17.772 1.303 23.113 1.00 96.19 90 GLN A C 1
ATOM 701 O O . GLN A 1 90 ? -18.686 0.517 23.347 1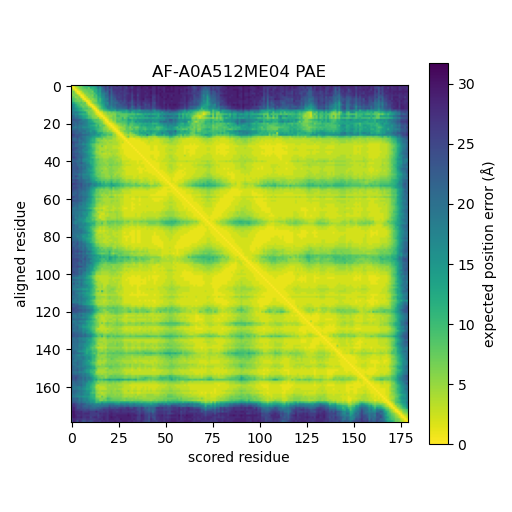.00 96.19 90 GLN A O 1
ATOM 706 N N . GLY A 1 91 ? -17.108 1.942 24.081 1.00 94.69 91 GLY A N 1
ATOM 707 C CA . GLY A 1 91 ? -17.354 1.714 25.510 1.00 94.69 91 GLY A CA 1
ATOM 708 C C . GLY A 1 91 ? -16.723 0.435 26.077 1.00 94.69 91 GLY A C 1
ATOM 709 O O . GLY A 1 91 ? -17.049 0.056 27.197 1.00 94.69 91 GLY A O 1
ATOM 710 N N . SER A 1 92 ? -15.834 -0.226 25.331 1.00 93.12 92 SER A N 1
ATOM 711 C CA . SER A 1 92 ? -15.134 -1.446 25.736 1.00 93.12 92 SER A CA 1
ATOM 712 C C . SER A 1 92 ? -13.660 -1.390 25.326 1.00 93.12 92 SER A C 1
ATOM 714 O O . SER A 1 92 ? -13.307 -0.836 24.288 1.00 93.12 92 SER A O 1
ATOM 716 N N . GLU A 1 93 ? -12.786 -2.013 26.111 1.00 91.50 93 GLU A N 1
ATOM 717 C CA . GLU A 1 93 ? -11.393 -2.259 25.710 1.00 91.50 93 GLU A CA 1
ATOM 718 C C . GLU A 1 93 ? -11.251 -3.534 24.861 1.00 91.50 93 GLU A C 1
ATOM 720 O O . GLU A 1 93 ? -10.227 -3.722 24.207 1.00 91.50 93 GLU A O 1
ATOM 725 N N . TYR A 1 94 ? -12.291 -4.377 24.816 1.00 91.38 94 TYR A N 1
ATOM 726 C CA . TYR A 1 94 ? -12.302 -5.675 24.139 1.00 91.38 94 TYR A CA 1
ATOM 727 C C . TYR A 1 94 ? -13.295 -5.731 22.955 1.00 91.38 94 TYR A C 1
ATOM 729 O O . TYR A 1 94 ? -14.437 -5.282 23.114 1.00 91.38 94 TYR A O 1
ATOM 737 N N . PRO A 1 95 ? -12.905 -6.327 21.804 1.00 90.69 95 PRO A N 1
ATOM 738 C CA . PRO A 1 95 ? -11.531 -6.729 21.482 1.00 90.69 95 PRO A CA 1
ATOM 739 C C . PRO A 1 95 ? -10.609 -5.497 21.420 1.00 90.69 95 PRO A C 1
ATOM 741 O O . PRO A 1 95 ? -11.097 -4.402 21.133 1.00 90.69 95 PRO A O 1
ATOM 744 N N . PRO A 1 96 ? -9.301 -5.648 21.699 1.00 95.00 96 PRO A N 1
ATOM 745 C CA . PRO A 1 96 ? -8.371 -4.527 21.649 1.00 95.00 96 PRO A CA 1
ATOM 746 C C . PRO A 1 96 ? -8.276 -3.945 20.238 1.00 95.00 96 PRO A C 1
ATOM 748 O O . PRO A 1 96 ? -8.611 -4.601 19.242 1.00 95.00 96 PRO A O 1
ATOM 751 N N . ALA A 1 97 ? -7.794 -2.708 20.153 1.00 95.12 97 ALA A N 1
ATOM 752 C CA . ALA A 1 97 ? -7.490 -2.078 18.879 1.00 95.12 97 ALA A CA 1
ATOM 753 C C . ALA A 1 97 ? -6.492 -2.925 18.068 1.00 95.12 97 ALA A C 1
ATOM 755 O O . ALA A 1 97 ? -5.590 -3.551 18.626 1.00 95.12 97 ALA A O 1
ATOM 756 N N . GLN A 1 98 ? -6.666 -2.947 16.748 1.00 95.75 98 GLN A N 1
ATOM 757 C CA . GLN A 1 98 ? -5.842 -3.726 15.819 1.00 95.75 98 GLN A CA 1
ATOM 758 C C . GLN A 1 98 ? -5.368 -2.839 14.672 1.00 95.75 98 GLN A C 1
ATOM 760 O O . GLN A 1 98 ? -6.132 -2.010 14.175 1.00 95.75 98 GLN A O 1
ATOM 765 N N . GLY A 1 99 ? -4.104 -3.002 14.281 1.00 96.06 99 GLY A N 1
ATOM 766 C CA . GLY A 1 99 ? -3.509 -2.291 13.155 1.00 96.06 99 GLY A CA 1
ATOM 767 C C . GLY A 1 99 ? -3.457 -3.149 11.902 1.00 96.06 99 GLY A C 1
ATOM 768 O O . GLY A 1 99 ? -3.169 -4.338 11.988 1.00 96.06 99 GLY A O 1
ATOM 769 N N . HIS A 1 100 ? -3.720 -2.532 10.752 1.00 96.38 100 HIS A N 1
ATOM 770 C CA . HIS A 1 100 ? -3.625 -3.164 9.439 1.00 96.38 100 HIS A CA 1
ATOM 771 C C . HIS A 1 100 ? -2.745 -2.305 8.529 1.00 96.38 100 HIS A C 1
ATOM 773 O O . HIS A 1 100 ? -3.076 -1.148 8.243 1.00 96.38 100 HIS A O 1
ATOM 779 N N . GLY A 1 101 ? -1.605 -2.857 8.118 1.00 96.88 101 GLY A N 1
ATOM 780 C CA . GLY A 1 101 ? -0.689 -2.230 7.176 1.00 96.88 101 GLY A CA 1
ATOM 781 C C . GLY A 1 101 ? -0.999 -2.638 5.740 1.00 96.88 101 GLY A C 1
ATOM 782 O O . GLY A 1 101 ? -1.442 -3.756 5.480 1.00 96.88 101 GLY A O 1
ATOM 783 N N . TYR A 1 102 ? -0.740 -1.734 4.801 1.00 97.62 102 TYR A N 1
ATOM 784 C CA . TYR A 1 102 ? -0.905 -1.984 3.373 1.00 97.62 102 TYR A CA 1
ATOM 785 C C . TYR A 1 102 ? 0.251 -1.397 2.577 1.00 97.62 102 TYR A C 1
ATOM 787 O O . TYR A 1 102 ? 0.695 -0.279 2.856 1.00 97.62 102 TYR A O 1
ATOM 795 N N . LEU A 1 103 ? 0.679 -2.128 1.550 1.00 97.94 103 LEU A N 1
ATOM 796 C CA . LEU A 1 103 ? 1.492 -1.613 0.453 1.00 97.94 103 LEU A CA 1
ATOM 797 C C . LEU A 1 103 ? 0.563 -1.183 -0.679 1.00 97.94 103 LEU A C 1
ATOM 799 O O . LEU A 1 103 ? -0.349 -1.919 -1.050 1.00 97.94 103 LEU A O 1
ATOM 803 N N . LEU A 1 104 ? 0.806 -0.006 -1.244 1.00 98.06 104 LEU A N 1
ATOM 804 C CA . LEU A 1 104 ? -0.032 0.610 -2.265 1.00 98.06 104 LEU A CA 1
ATOM 805 C C . LEU A 1 104 ? 0.783 0.865 -3.532 1.00 98.06 104 LEU A C 1
ATOM 807 O O . LEU A 1 104 ? 1.880 1.422 -3.467 1.00 98.06 104 LEU A O 1
ATOM 811 N N . CYS A 1 105 ? 0.197 0.547 -4.683 1.00 97.44 105 CYS A N 1
ATOM 812 C CA . CYS A 1 105 ? 0.645 1.012 -5.989 1.00 97.44 105 CYS A CA 1
ATOM 813 C C . CYS A 1 105 ? -0.336 2.049 -6.525 1.00 97.44 105 CYS A C 1
ATOM 815 O O . CYS A 1 105 ? -1.534 1.787 -6.676 1.00 97.44 105 CYS A O 1
ATOM 817 N N . LEU A 1 106 ? 0.193 3.219 -6.854 1.00 96.94 106 LEU A N 1
ATOM 818 C CA . LEU A 1 106 ? -0.564 4.356 -7.351 1.00 96.94 106 LEU A CA 1
ATOM 819 C C . LEU A 1 106 ? -0.113 4.689 -8.776 1.00 96.94 106 LEU A C 1
ATOM 821 O O . LEU A 1 106 ? 1.079 4.674 -9.083 1.00 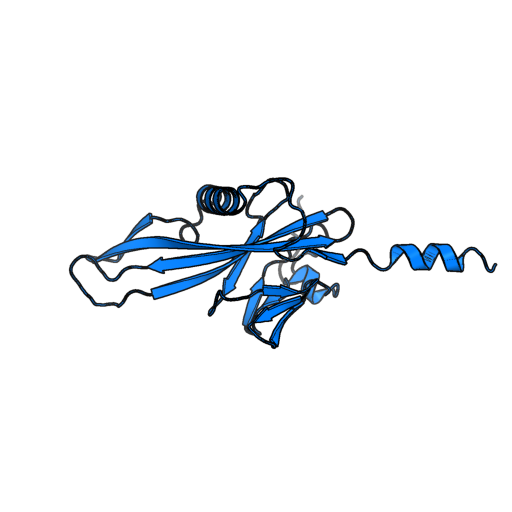96.94 106 LEU A O 1
ATOM 825 N N . SER A 1 107 ? -1.065 5.008 -9.650 1.00 95.12 107 SER A N 1
ATOM 826 C CA . SER A 1 107 ? -0.762 5.485 -11.002 1.00 95.12 107 SER A CA 1
ATOM 827 C C . SER A 1 107 ? -0.166 6.903 -10.981 1.00 95.12 107 SER A C 1
ATOM 829 O O . SER A 1 107 ? -0.277 7.602 -9.969 1.00 95.12 107 SER A O 1
ATOM 831 N N . PRO A 1 108 ? 0.362 7.414 -12.112 1.00 92.00 108 PRO A N 1
ATOM 832 C CA . PRO A 1 108 ? 0.826 8.799 -12.209 1.00 92.00 108 PRO A CA 1
ATOM 833 C C . PRO A 1 108 ? -0.262 9.852 -11.933 1.00 92.00 108 PRO A C 1
ATOM 835 O O . PRO A 1 108 ? 0.037 10.998 -11.613 1.00 92.00 108 PRO A O 1
ATOM 838 N N . GLN A 1 109 ? -1.537 9.468 -12.051 1.00 93.25 109 GLN A N 1
ATOM 839 C CA . GLN A 1 109 ? -2.701 10.299 -11.721 1.00 93.25 109 GLN A CA 1
ATOM 840 C C . GLN A 1 109 ? -3.208 10.060 -10.293 1.00 93.25 109 GLN A C 1
ATOM 842 O O . GLN A 1 109 ? -4.338 10.436 -9.987 1.00 93.25 109 GLN A O 1
ATOM 847 N N . TRP A 1 110 ? -2.405 9.420 -9.439 1.00 93.31 110 TRP A N 1
ATOM 848 C CA . TRP A 1 110 ? -2.726 9.127 -8.041 1.00 93.31 110 TRP A CA 1
ATOM 849 C C . TRP A 1 110 ? -4.003 8.305 -7.866 1.00 93.31 110 TRP A C 1
ATOM 851 O O . TRP A 1 110 ? -4.785 8.530 -6.949 1.00 93.31 110 TRP A O 1
ATOM 861 N N . ARG A 1 111 ? -4.234 7.334 -8.756 1.00 96.12 111 ARG A N 1
ATOM 862 C CA . ARG A 1 111 ? -5.291 6.330 -8.570 1.00 96.12 111 ARG A CA 1
ATOM 863 C C . ARG A 1 111 ? -4.683 5.066 -7.989 1.00 96.12 111 ARG A C 1
ATOM 865 O O . ARG A 1 111 ? -3.638 4.637 -8.470 1.00 96.12 111 ARG A O 1
ATOM 872 N N . LEU A 1 112 ? -5.346 4.459 -7.009 1.00 97.62 112 LEU A N 1
ATOM 873 C CA . LEU A 1 112 ? -4.967 3.140 -6.510 1.00 97.62 112 LEU A CA 1
ATOM 874 C C . LEU A 1 112 ? -5.190 2.096 -7.609 1.00 97.62 112 LEU A C 1
ATOM 876 O O . LEU A 1 112 ? -6.314 1.932 -8.080 1.00 97.62 112 LEU A O 1
ATOM 880 N N . ILE A 1 113 ? -4.115 1.432 -8.033 1.00 95.94 113 ILE A N 1
ATOM 881 C CA . ILE A 1 113 ? -4.140 0.418 -9.102 1.00 95.94 113 ILE A CA 1
ATOM 882 C C . ILE A 1 113 ? -3.871 -0.994 -8.583 1.00 95.94 113 ILE A C 1
ATOM 884 O O . ILE A 1 113 ? -4.287 -1.961 -9.213 1.00 95.94 113 ILE A O 1
ATOM 888 N N . SER A 1 114 ? -3.184 -1.118 -7.449 1.00 96.50 114 SER A N 1
ATOM 889 C CA . SER A 1 114 ? -2.911 -2.395 -6.793 1.00 96.50 114 SER A CA 1
ATOM 890 C C . SER A 1 114 ? -2.546 -2.164 -5.329 1.00 96.50 114 SER A C 1
ATOM 892 O O . SER A 1 114 ? -2.067 -1.083 -4.976 1.00 96.50 114 SER A O 1
ATOM 894 N N . HIS A 1 115 ? -2.768 -3.164 -4.482 1.00 97.56 115 HIS A N 1
ATOM 895 C CA . HIS A 1 115 ? -2.361 -3.163 -3.080 1.00 97.56 115 HIS A CA 1
ATOM 896 C C . HIS A 1 115 ? -2.246 -4.593 -2.544 1.00 97.56 115 HIS A C 1
ATOM 898 O O . HIS A 1 115 ? -2.853 -5.512 -3.090 1.00 97.56 115 HIS A O 1
ATOM 904 N N . CYS A 1 116 ? -1.511 -4.760 -1.450 1.00 96.75 116 CYS A N 1
ATOM 905 C CA . CYS A 1 116 ? -1.515 -5.973 -0.628 1.00 96.75 116 CYS A CA 1
ATOM 906 C C . CYS A 1 116 ? -1.393 -5.609 0.854 1.00 96.75 116 CYS A C 1
ATOM 908 O O . CYS A 1 116 ? -1.140 -4.444 1.193 1.00 96.75 116 CYS A O 1
ATOM 910 N N . GLN A 1 117 ? -1.599 -6.585 1.734 1.00 95.50 117 GLN A N 1
ATOM 911 C CA . GLN A 1 117 ? -1.415 -6.393 3.165 1.00 95.50 117 GLN A CA 1
ATOM 912 C C . GLN A 1 117 ? 0.082 -6.399 3.509 1.00 95.50 117 GLN A C 1
ATOM 914 O O . GLN A 1 117 ? 0.909 -7.007 2.830 1.00 95.50 117 GLN A O 1
ATOM 919 N N . LEU A 1 118 ? 0.432 -5.672 4.566 1.00 93.62 118 LEU A N 1
ATOM 920 C CA . LEU A 1 118 ? 1.727 -5.731 5.226 1.00 93.62 118 LEU A CA 1
ATOM 921 C C . LEU A 1 118 ? 1.490 -5.923 6.719 1.00 93.62 118 LEU A C 1
ATOM 923 O O . LEU A 1 118 ? 0.819 -5.101 7.346 1.00 93.62 118 LEU A O 1
ATOM 927 N N . ASP A 1 119 ? 2.100 -6.954 7.295 1.00 87.56 119 ASP A N 1
ATOM 928 C CA . ASP A 1 119 ? 2.067 -7.153 8.746 1.00 87.56 119 ASP A CA 1
ATOM 929 C C . ASP A 1 119 ? 2.794 -6.012 9.473 1.00 87.56 119 ASP A C 1
ATOM 931 O O . ASP A 1 119 ? 2.332 -5.524 10.504 1.00 87.56 119 ASP A O 1
ATOM 935 N N . PHE A 1 120 ? 3.889 -5.524 8.878 1.00 87.75 120 PHE A N 1
ATOM 936 C CA . PHE A 1 120 ? 4.657 -4.378 9.366 1.00 87.75 120 PHE A CA 1
ATOM 937 C C . PHE A 1 120 ? 4.851 -3.357 8.230 1.00 87.75 120 PHE A C 1
ATOM 939 O O . PHE A 1 120 ? 5.609 -3.639 7.288 1.00 87.75 120 PHE A O 1
ATOM 946 N N . PRO A 1 121 ? 4.155 -2.202 8.266 1.00 87.19 121 PRO A N 1
ATOM 947 C CA . PRO A 1 121 ? 4.177 -1.199 7.197 1.00 87.19 121 PRO A CA 1
ATOM 948 C C . PRO A 1 121 ? 5.450 -0.336 7.174 1.00 87.19 121 PRO A C 1
ATOM 950 O O . PRO A 1 121 ? 5.608 0.489 6.270 1.00 87.19 121 PRO A O 1
ATOM 953 N N . GLU A 1 122 ? 6.352 -0.488 8.147 1.00 92.75 122 GLU A N 1
ATOM 954 C CA . GLU A 1 122 ? 7.658 0.172 8.185 1.00 92.75 122 GLU A CA 1
ATOM 955 C C . GLU A 1 122 ? 8.617 -0.482 7.186 1.00 92.75 122 GLU A C 1
ATOM 957 O O . GLU A 1 122 ? 9.380 -1.396 7.505 1.00 92.75 122 GLU A O 1
ATOM 962 N N . VAL A 1 123 ? 8.553 -0.007 5.947 1.00 94.50 123 VAL A N 1
ATOM 963 C CA . VAL A 1 123 ? 9.366 -0.482 4.828 1.00 94.50 123 VAL A CA 1
ATOM 964 C C . VAL A 1 123 ? 9.940 0.708 4.070 1.00 94.50 123 VAL A C 1
ATOM 966 O O . VAL A 1 123 ? 9.419 1.822 4.145 1.00 94.50 123 VAL A O 1
ATOM 969 N N . GLU A 1 124 ? 11.002 0.467 3.319 1.00 94.00 124 GLU A N 1
ATOM 970 C CA . GLU A 1 124 ? 11.630 1.452 2.447 1.00 94.00 124 GLU A CA 1
ATOM 971 C C . GLU A 1 124 ? 11.810 0.880 1.042 1.00 94.00 124 GLU A C 1
ATOM 973 O O . GLU A 1 124 ? 11.916 -0.333 0.850 1.00 94.00 124 GLU A O 1
ATOM 978 N N . LEU A 1 125 ? 11.837 1.762 0.049 1.00 93.56 125 LEU A N 1
ATOM 979 C CA . LEU A 1 125 ? 12.231 1.404 -1.304 1.00 93.56 125 LEU A CA 1
ATOM 980 C C . LEU A 1 125 ? 13.696 1.798 -1.484 1.00 93.56 125 LEU A C 1
ATOM 982 O O . LEU A 1 125 ? 14.024 2.976 -1.365 1.00 93.56 125 LEU A O 1
ATOM 986 N N . MET A 1 126 ? 14.550 0.824 -1.793 1.00 90.69 126 MET A N 1
ATOM 987 C CA . MET A 1 126 ? 15.957 1.055 -2.120 1.00 90.69 126 MET A CA 1
ATOM 988 C C . MET A 1 126 ? 16.210 0.619 -3.561 1.00 90.69 126 MET A C 1
ATOM 990 O O . MET A 1 126 ? 16.190 -0.575 -3.885 1.00 90.69 126 MET A O 1
ATOM 994 N N . GLY A 1 127 ? 16.391 1.592 -4.454 1.00 89.06 127 GLY A N 1
ATOM 995 C CA . GLY A 1 127 ? 16.274 1.355 -5.891 1.00 89.06 127 GLY A CA 1
ATOM 996 C C . GLY A 1 127 ? 14.924 0.709 -6.220 1.00 89.06 127 GLY A C 1
ATOM 997 O O . GLY A 1 127 ? 13.884 1.335 -6.070 1.00 89.06 127 GLY A O 1
ATOM 998 N N . ILE A 1 128 ? 14.936 -0.552 -6.654 1.00 91.00 128 ILE A N 1
ATOM 999 C CA . ILE A 1 128 ? 13.737 -1.320 -7.049 1.00 91.00 128 ILE A CA 1
ATOM 1000 C C . ILE A 1 128 ? 13.404 -2.459 -6.076 1.00 91.00 128 ILE A C 1
ATOM 1002 O O . ILE A 1 128 ? 12.516 -3.264 -6.346 1.00 91.00 128 ILE A O 1
ATOM 1006 N N . ALA A 1 129 ? 14.109 -2.530 -4.946 1.00 93.69 129 ALA A N 1
ATOM 1007 C CA . ALA A 1 129 ? 13.875 -3.512 -3.898 1.00 93.69 129 ALA A CA 1
ATOM 1008 C C . ALA A 1 129 ? 13.067 -2.883 -2.758 1.00 93.69 129 ALA A C 1
ATOM 1010 O O . ALA A 1 129 ? 13.443 -1.836 -2.224 1.00 93.69 129 ALA A O 1
ATOM 1011 N N . LEU A 1 130 ? 11.979 -3.540 -2.363 1.00 95.12 130 LEU A N 1
ATOM 1012 C CA . LEU A 1 130 ? 11.263 -3.228 -1.134 1.00 95.12 130 LEU A CA 1
ATOM 1013 C C . LEU A 1 130 ? 11.987 -3.892 0.031 1.00 95.12 130 LEU A C 1
ATOM 1015 O O . LEU A 1 130 ? 12.188 -5.111 0.029 1.00 95.12 130 LEU A O 1
ATOM 1019 N N . ARG A 1 131 ? 12.370 -3.102 1.029 1.00 95.06 131 ARG A N 1
ATOM 1020 C CA . ARG A 1 131 ? 13.139 -3.580 2.172 1.00 95.06 131 ARG A CA 1
ATOM 1021 C C . ARG A 1 131 ? 12.429 -3.317 3.481 1.00 95.06 131 ARG A C 1
ATOM 1023 O O . ARG A 1 131 ? 11.780 -2.290 3.663 1.00 95.06 131 ARG A O 1
ATOM 1030 N N . ARG A 1 132 ? 12.630 -4.236 4.418 1.00 94.00 132 ARG A N 1
ATOM 1031 C CA . ARG A 1 132 ? 12.356 -4.027 5.835 1.00 94.00 132 ARG A CA 1
ATOM 1032 C C . ARG A 1 132 ? 13.669 -4.179 6.577 1.00 94.00 132 ARG A C 1
ATOM 1034 O O . ARG A 1 132 ? 14.271 -5.251 6.567 1.00 94.00 132 ARG A O 1
ATOM 1041 N N . GLN A 1 133 ? 14.120 -3.098 7.208 1.00 90.06 133 GLN A N 1
ATOM 1042 C CA . GLN A 1 133 ? 15.446 -3.036 7.824 1.00 90.06 133 GLN A CA 1
ATOM 1043 C C . GLN A 1 133 ? 16.540 -3.399 6.800 1.00 90.06 133 GLN A C 1
ATOM 1045 O O . GLN A 1 133 ? 16.816 -2.623 5.894 1.00 90.06 133 GLN A O 1
ATOM 1050 N N . GLN A 1 134 ? 17.161 -4.576 6.915 1.00 88.75 134 GLN A N 1
ATOM 1051 C CA . GLN A 1 134 ? 18.198 -5.032 5.986 1.00 88.75 134 GLN A CA 1
ATOM 1052 C C . GLN A 1 134 ? 17.721 -6.117 5.011 1.00 88.75 134 GLN A C 1
ATOM 1054 O O . GLN A 1 134 ? 18.451 -6.448 4.074 1.00 88.75 134 GLN A O 1
ATOM 1059 N N . GLU A 1 135 ? 16.507 -6.634 5.175 1.00 93.38 135 GLU A N 1
ATOM 1060 C CA . GLU A 1 135 ? 15.964 -7.726 4.371 1.00 93.38 135 GLU A CA 1
ATOM 1061 C C . GLU A 1 135 ? 15.198 -7.198 3.156 1.00 93.38 135 GLU A C 1
ATOM 1063 O O . GLU A 1 135 ? 14.478 -6.205 3.251 1.00 93.38 135 GLU A O 1
ATOM 1068 N N . THR A 1 136 ? 15.359 -7.858 2.006 1.00 94.94 136 THR A N 1
ATOM 1069 C CA . THR A 1 136 ? 14.528 -7.591 0.824 1.00 94.94 136 THR A CA 1
ATOM 1070 C C . THR A 1 136 ? 13.265 -8.425 0.930 1.00 94.94 136 THR A C 1
ATOM 1072 O O . THR A 1 136 ? 13.331 -9.648 0.865 1.00 94.94 136 THR A O 1
ATOM 1075 N N . ILE A 1 137 ? 12.128 -7.755 1.073 1.00 95.00 137 ILE A N 1
ATOM 1076 C CA . ILE A 1 137 ? 10.816 -8.393 1.217 1.00 95.00 137 ILE A CA 1
ATOM 1077 C C . ILE A 1 137 ? 10.015 -8.380 -0.087 1.00 95.00 137 ILE A C 1
ATOM 1079 O O . ILE A 1 137 ? 8.965 -9.002 -0.151 1.00 95.00 137 ILE A O 1
ATOM 1083 N N . GLY A 1 138 ? 10.484 -7.672 -1.116 1.00 94.06 138 GLY A N 1
ATOM 1084 C CA . GLY A 1 138 ? 9.876 -7.650 -2.443 1.00 94.06 138 GLY A CA 1
ATOM 1085 C C . GLY A 1 138 ? 10.851 -7.114 -3.486 1.00 94.06 138 GLY A C 1
ATOM 1086 O O . GLY A 1 138 ? 11.628 -6.203 -3.202 1.00 94.06 138 GLY A O 1
ATOM 1087 N N . ASP A 1 139 ? 10.814 -7.674 -4.693 1.00 93.00 139 ASP A N 1
ATOM 1088 C CA . ASP A 1 139 ? 11.696 -7.281 -5.796 1.00 93.00 139 ASP A CA 1
ATOM 1089 C C . ASP A 1 139 ? 10.885 -6.858 -7.027 1.00 93.00 139 ASP A C 1
ATOM 1091 O O . ASP A 1 139 ? 10.325 -7.691 -7.746 1.00 93.00 139 ASP A O 1
ATOM 1095 N N . PHE A 1 140 ? 10.849 -5.551 -7.296 1.00 92.94 140 PHE A N 1
ATOM 1096 C CA . PHE A 1 140 ? 10.156 -4.995 -8.458 1.00 92.94 140 PHE A CA 1
ATOM 1097 C C . PHE A 1 140 ? 10.959 -5.128 -9.762 1.00 92.94 140 PHE A C 1
ATOM 1099 O O . PHE A 1 140 ? 10.455 -4.778 -10.833 1.00 92.94 140 PHE A O 1
ATOM 1106 N N . ALA A 1 141 ? 12.187 -5.655 -9.706 1.00 88.56 141 ALA A N 1
ATOM 1107 C CA . ALA A 1 141 ? 12.974 -6.003 -10.885 1.00 88.56 141 ALA A CA 1
ATOM 1108 C C . ALA A 1 141 ? 12.449 -7.249 -11.604 1.00 88.56 141 ALA A C 1
ATOM 1110 O O . ALA A 1 141 ? 12.777 -7.442 -12.777 1.00 88.56 141 ALA A O 1
ATOM 1111 N N . ALA A 1 142 ? 11.682 -8.102 -10.916 1.00 86.12 142 ALA A N 1
ATOM 1112 C CA . ALA A 1 142 ? 11.264 -9.401 -11.423 1.00 86.12 142 ALA A CA 1
ATOM 1113 C C . ALA A 1 142 ? 10.398 -9.285 -12.697 1.00 86.12 142 ALA A C 1
ATOM 1115 O O . ALA A 1 142 ? 9.458 -8.489 -12.798 1.00 86.12 142 ALA A O 1
ATOM 1116 N N . LYS A 1 143 ? 10.744 -10.088 -13.713 1.00 83.31 143 LYS A N 1
ATOM 1117 C CA . LYS A 1 143 ? 10.098 -10.092 -15.044 1.00 83.31 143 LYS A CA 1
ATOM 1118 C C . LYS A 1 143 ? 9.639 -11.473 -15.495 1.00 83.31 143 LYS A C 1
ATOM 1120 O O . LYS A 1 143 ? 9.153 -11.601 -16.619 1.00 83.31 143 LYS A O 1
ATOM 1125 N N . ASP A 1 144 ? 9.830 -12.489 -14.665 1.00 89.19 144 ASP A N 1
ATOM 1126 C CA . ASP A 1 144 ? 9.416 -13.847 -14.979 1.00 89.19 144 ASP A CA 1
ATOM 1127 C C . ASP A 1 144 ? 7.890 -13.933 -15.150 1.00 89.19 144 ASP A C 1
ATOM 1129 O O . ASP A 1 144 ? 7.121 -13.101 -14.655 1.00 89.19 144 ASP A O 1
ATOM 1133 N N . GLU A 1 145 ? 7.448 -14.940 -15.898 1.00 90.25 145 GLU A N 1
ATOM 1134 C CA . GLU A 1 145 ? 6.030 -15.134 -16.206 1.00 90.25 145 GLU A CA 1
ATOM 1135 C C . GLU A 1 145 ? 5.187 -15.357 -14.950 1.00 90.25 145 GLU A C 1
ATOM 1137 O O . GLU A 1 145 ? 4.038 -14.909 -14.898 1.00 90.25 145 GLU A O 1
ATOM 1142 N N . ALA A 1 146 ? 5.754 -15.993 -13.918 1.00 90.06 146 ALA A N 1
ATOM 1143 C CA . ALA A 1 146 ? 5.042 -16.208 -12.668 1.00 90.06 146 ALA A CA 1
ATOM 1144 C C . ALA A 1 146 ? 4.757 -14.863 -11.995 1.00 90.06 146 ALA A C 1
ATOM 1146 O O . ALA A 1 146 ? 3.604 -14.587 -11.683 1.00 90.06 146 ALA A O 1
ATOM 1147 N N . THR A 1 147 ? 5.744 -13.976 -11.865 1.00 91.62 147 THR A N 1
ATOM 1148 C CA . THR A 1 147 ? 5.536 -12.618 -11.333 1.00 91.62 147 THR A CA 1
ATOM 1149 C C . THR A 1 147 ? 4.527 -11.814 -12.159 1.00 91.62 147 THR A C 1
ATOM 1151 O O . THR A 1 147 ? 3.649 -11.160 -11.599 1.00 91.62 147 THR A O 1
ATOM 1154 N N . ARG A 1 148 ? 4.588 -11.886 -13.495 1.00 91.75 148 ARG A N 1
ATOM 1155 C CA . ARG A 1 148 ? 3.660 -11.149 -14.378 1.00 91.75 148 ARG A CA 1
ATOM 1156 C C . ARG A 1 148 ? 2.224 -11.671 -14.349 1.00 91.75 148 ARG A C 1
ATOM 1158 O O . ARG A 1 148 ? 1.318 -10.915 -14.689 1.00 91.75 148 ARG A O 1
ATOM 1165 N N . SER A 1 149 ? 2.011 -12.934 -13.988 1.00 89.88 149 SER A N 1
ATOM 1166 C CA . SER A 1 149 ? 0.673 -13.529 -13.858 1.00 89.88 149 SER A CA 1
ATOM 1167 C C . SER A 1 149 ? 0.108 -13.352 -12.446 1.00 89.88 149 SER A C 1
ATOM 1169 O O . SER A 1 149 ? -1.016 -12.873 -12.293 1.00 89.88 149 SER A O 1
ATOM 1171 N N . ARG A 1 150 ? 0.897 -13.664 -11.409 1.00 90.25 150 ARG A N 1
ATOM 1172 C CA . ARG A 1 150 ? 0.439 -13.705 -10.008 1.00 90.25 150 ARG A CA 1
ATOM 1173 C C . ARG A 1 150 ? 0.660 -12.411 -9.221 1.00 90.25 150 ARG A C 1
ATOM 1175 O O . ARG A 1 150 ? -0.055 -12.163 -8.257 1.00 90.25 150 ARG A O 1
ATOM 1182 N N . GLY A 1 151 ? 1.620 -11.579 -9.623 1.00 94.12 151 GLY A N 1
ATOM 1183 C CA . GLY A 1 151 ? 2.090 -10.443 -8.831 1.00 94.12 151 GLY A CA 1
ATOM 1184 C C . GLY A 1 151 ? 3.429 -10.680 -8.136 1.00 94.12 151 GLY A C 1
ATOM 1185 O O . GLY A 1 151 ? 4.044 -11.745 -8.246 1.00 94.12 151 GLY A O 1
ATOM 1186 N N . PHE A 1 152 ? 3.887 -9.654 -7.423 1.00 94.62 152 PHE A N 1
ATOM 1187 C CA . PHE A 1 152 ? 5.121 -9.693 -6.646 1.00 94.62 152 PHE A CA 1
ATOM 1188 C C . PHE A 1 152 ? 4.863 -10.378 -5.309 1.00 94.62 152 PHE A C 1
ATOM 1190 O O . PHE A 1 152 ? 3.916 -10.019 -4.615 1.00 94.62 152 PHE A O 1
ATOM 1197 N N . LEU A 1 153 ? 5.706 -11.345 -4.949 1.00 94.50 153 LEU A N 1
ATOM 1198 C CA . LEU A 1 153 ? 5.682 -11.920 -3.609 1.00 94.50 153 LEU A CA 1
ATOM 1199 C C . LEU A 1 153 ? 6.237 -10.883 -2.632 1.00 94.50 153 LEU A C 1
ATOM 1201 O O . LEU A 1 153 ? 7.374 -10.439 -2.797 1.00 94.50 153 LEU A O 1
ATOM 1205 N N . ILE A 1 154 ? 5.428 -10.513 -1.647 1.00 94.88 154 ILE A N 1
ATOM 1206 C CA . ILE A 1 154 ? 5.765 -9.569 -0.591 1.00 94.88 154 ILE A CA 1
ATOM 1207 C C . ILE A 1 154 ? 5.812 -10.328 0.733 1.00 94.88 154 ILE A C 1
ATOM 1209 O O . ILE A 1 154 ? 4.890 -11.068 1.076 1.00 94.88 154 ILE A O 1
ATOM 1213 N N . ASP A 1 155 ? 6.909 -10.158 1.470 1.00 89.56 155 ASP A N 1
ATOM 1214 C CA . ASP A 1 155 ? 7.085 -10.712 2.822 1.00 89.56 155 ASP A CA 1
ATOM 1215 C C . ASP A 1 155 ? 6.950 -12.250 2.886 1.00 89.56 155 ASP A C 1
ATOM 1217 O O . ASP A 1 155 ? 6.553 -12.832 3.893 1.00 89.56 155 ASP A O 1
ATOM 1221 N N . GLY A 1 156 ? 7.210 -12.924 1.761 1.00 85.81 156 GLY A N 1
ATOM 1222 C CA . GLY A 1 156 ? 7.123 -14.379 1.625 1.00 85.81 156 GLY A CA 1
ATOM 1223 C C . GLY A 1 156 ? 5.709 -14.975 1.628 1.00 85.81 156 GLY A C 1
ATOM 1224 O O . GLY A 1 156 ? 5.577 -16.149 1.282 1.00 85.81 156 GLY A O 1
ATOM 1225 N N . ASN A 1 157 ? 4.669 -14.198 1.954 1.00 85.38 157 ASN A N 1
ATOM 1226 C CA . ASN A 1 157 ? 3.339 -14.733 2.277 1.00 85.38 157 ASN A CA 1
ATOM 1227 C C . ASN A 1 157 ? 2.171 -14.060 1.547 1.00 85.38 157 ASN A C 1
ATOM 1229 O O . ASN A 1 157 ? 1.126 -14.695 1.407 1.00 85.38 157 ASN A O 1
ATOM 1233 N N . ASP A 1 158 ? 2.319 -12.816 1.087 1.00 91.56 158 ASP A N 1
ATOM 1234 C CA . ASP A 1 158 ? 1.255 -12.105 0.372 1.00 91.56 158 ASP A CA 1
ATOM 1235 C C . ASP A 1 158 ? 1.705 -11.740 -1.046 1.0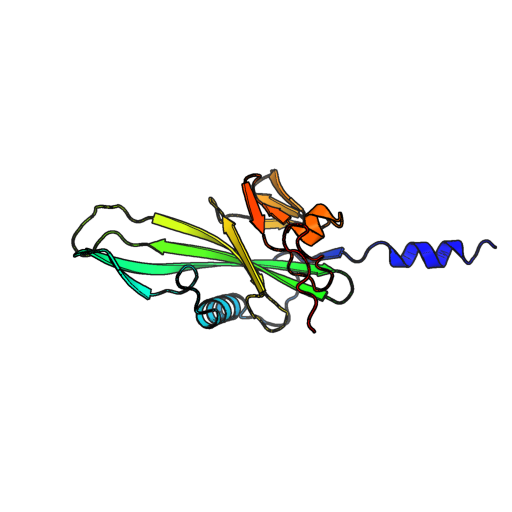0 91.56 158 ASP A C 1
ATOM 1237 O O . ASP A 1 158 ? 2.897 -11.628 -1.337 1.00 91.56 158 ASP A O 1
ATOM 1241 N N . PHE A 1 159 ? 0.751 -11.572 -1.954 1.00 93.94 159 PHE A N 1
ATOM 1242 C CA . PHE A 1 159 ? 1.028 -11.155 -3.321 1.00 93.94 159 PHE A CA 1
ATOM 1243 C C . PHE A 1 159 ? 0.496 -9.753 -3.555 1.00 93.94 159 PHE A C 1
ATOM 1245 O O . PHE A 1 159 ? -0.703 -9.508 -3.467 1.00 93.94 159 PHE A O 1
ATOM 1252 N N . LEU A 1 160 ? 1.385 -8.847 -3.953 1.00 96.31 160 LEU A N 1
ATOM 1253 C CA . LEU A 1 160 ? 1.001 -7.580 -4.555 1.00 96.31 160 LEU A CA 1
ATOM 1254 C C . LEU A 1 160 ? 0.622 -7.831 -6.017 1.00 96.31 160 LEU A C 1
ATOM 1256 O O . LEU A 1 160 ? 1.516 -8.143 -6.816 1.00 96.31 160 LEU A O 1
ATOM 1260 N N . PRO A 1 161 ? -0.658 -7.669 -6.409 1.00 95.25 161 PRO A N 1
ATOM 1261 C CA . PRO A 1 161 ? -1.066 -7.889 -7.786 1.00 95.25 161 PRO A CA 1
ATOM 1262 C C . PRO A 1 161 ? -0.228 -7.053 -8.749 1.00 95.25 161 PRO A C 1
ATOM 1264 O O . PRO A 1 161 ? 0.044 -5.874 -8.506 1.00 95.25 161 PRO A O 1
ATOM 1267 N N . TYR A 1 162 ? 0.173 -7.679 -9.852 1.00 94.31 162 TYR A N 1
ATOM 1268 C CA . TYR A 1 162 ? 1.072 -7.068 -10.819 1.00 94.31 162 TYR A CA 1
ATOM 1269 C C . TYR A 1 162 ? 0.476 -5.754 -11.381 1.00 94.31 162 TYR A C 1
ATOM 1271 O O . TYR A 1 162 ? -0.594 -5.807 -11.997 1.00 94.31 162 TYR A O 1
ATOM 1279 N N . PRO A 1 163 ? 1.118 -4.585 -11.160 1.00 93.69 163 PRO A N 1
ATOM 1280 C CA . PRO A 1 163 ? 0.512 -3.272 -11.390 1.00 93.69 163 PRO A CA 1
ATOM 1281 C C . PRO A 1 163 ? 0.776 -2.689 -12.788 1.00 93.69 163 PRO A C 1
ATOM 1283 O O . PRO A 1 163 ? 0.301 -1.593 -13.075 1.00 93.69 163 PRO A O 1
ATOM 1286 N N . PHE A 1 164 ? 1.545 -3.373 -13.641 1.00 92.62 164 PHE A N 1
ATOM 1287 C CA . PHE A 1 164 ? 1.919 -2.880 -14.971 1.00 92.62 164 PHE A CA 1
ATOM 1288 C C . PHE A 1 164 ? 1.021 -3.458 -16.068 1.00 92.62 164 PHE A C 1
ATOM 1290 O O . PHE A 1 164 ? 0.453 -4.545 -15.923 1.00 92.62 164 PHE A O 1
ATOM 1297 N N . SER A 1 165 ? 0.908 -2.740 -17.186 1.00 90.19 165 SER A N 1
ATOM 1298 C CA . SER A 1 165 ? 0.027 -3.106 -18.302 1.00 90.19 165 SER A CA 1
ATOM 1299 C C . SER A 1 165 ? 0.427 -4.401 -19.013 1.00 90.19 165 SER A C 1
ATOM 1301 O O . SER A 1 165 ? -0.428 -5.072 -19.588 1.00 90.19 165 SER A O 1
ATOM 1303 N N . ASP A 1 166 ? 1.697 -4.809 -18.922 1.00 89.88 166 ASP A N 1
ATOM 1304 C CA . ASP A 1 166 ? 2.208 -6.068 -19.476 1.00 89.88 166 ASP A CA 1
ATOM 1305 C C . ASP A 1 166 ? 1.891 -7.300 -18.602 1.00 89.88 166 ASP A C 1
ATOM 1307 O O . ASP A 1 166 ? 2.565 -8.334 -18.714 1.00 89.88 166 ASP A O 1
ATOM 1311 N N . LYS A 1 167 ? 0.868 -7.204 -17.741 1.00 89.06 167 LYS A N 1
ATOM 1312 C CA . LYS A 1 167 ? 0.319 -8.305 -16.942 1.00 89.06 167 LYS A CA 1
ATOM 1313 C C . LYS A 1 167 ? -0.089 -9.475 -17.838 1.00 89.06 167 LYS A C 1
ATOM 1315 O O . LYS A 1 167 ? -0.745 -9.286 -18.862 1.00 89.06 167 LYS A O 1
ATOM 1320 N N . LEU A 1 168 ? 0.272 -10.690 -17.433 1.00 89.19 168 LEU A N 1
ATOM 1321 C CA . LEU A 1 168 ? -0.197 -11.906 -18.092 1.00 89.19 168 LEU A CA 1
ATOM 1322 C C . LEU A 1 168 ? -1.538 -12.352 -17.487 1.00 89.19 168 LEU A C 1
ATOM 1324 O O . LEU A 1 168 ? -1.762 -12.146 -16.291 1.00 89.19 168 LEU A O 1
ATOM 1328 N N . PRO A 1 169 ? -2.438 -12.950 -18.287 1.00 82.44 169 PRO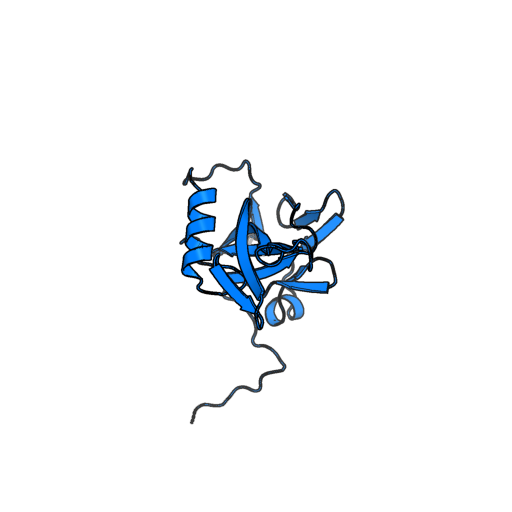 A N 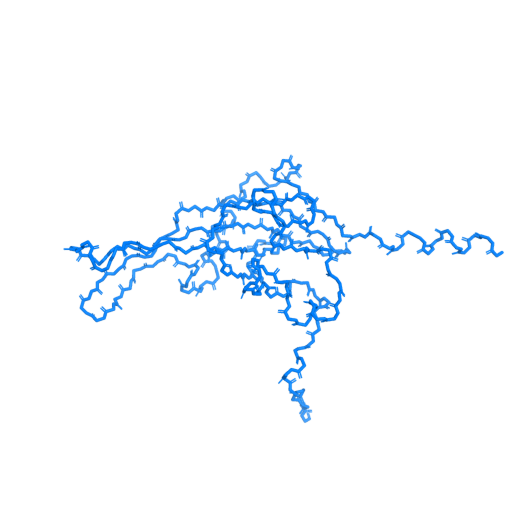1
ATOM 1329 C CA . PRO A 1 169 ? -3.660 -13.542 -17.759 1.00 82.44 169 PRO A CA 1
ATOM 1330 C C . PRO A 1 169 ? -3.326 -14.631 -16.734 1.00 82.44 169 PRO A C 1
ATOM 1332 O O . PRO A 1 169 ? -2.314 -15.325 -16.850 1.00 82.44 169 PRO A O 1
ATOM 1335 N N . ASP A 1 170 ? -4.180 -14.760 -15.722 1.00 68.19 170 ASP A N 1
ATOM 1336 C CA . ASP A 1 170 ? -4.039 -15.802 -14.711 1.00 68.19 170 ASP A CA 1
ATOM 1337 C C . ASP A 1 170 ? -4.258 -17.176 -15.376 1.00 68.19 170 ASP A C 1
ATOM 1339 O O . ASP A 1 170 ? -5.328 -17.396 -15.955 1.00 68.19 170 ASP A O 1
ATOM 1343 N N . PRO A 1 171 ? -3.285 -18.107 -15.320 1.00 63.34 171 PRO A N 1
ATOM 1344 C CA . PRO A 1 171 ? -3.425 -19.430 -15.927 1.00 63.34 171 PRO A CA 1
ATOM 1345 C C . PRO A 1 171 ? -4.612 -20.240 -15.374 1.00 63.34 171 PRO A C 1
ATOM 1347 O O . PRO A 1 171 ? -5.030 -21.203 -16.017 1.00 63.34 171 PRO A O 1
ATOM 1350 N N . ALA A 1 172 ? -5.175 -19.869 -14.217 1.00 60.94 172 ALA A N 1
ATOM 1351 C CA . ALA A 1 172 ? -6.334 -20.535 -13.622 1.00 60.94 172 ALA A CA 1
ATOM 1352 C C . ALA A 1 172 ? -7.699 -20.063 -14.166 1.00 60.94 172 ALA A C 1
ATOM 1354 O O . ALA A 1 172 ? -8.720 -20.675 -13.841 1.00 60.94 172 ALA A O 1
ATOM 1355 N N . VAL A 1 173 ? -7.753 -19.013 -14.997 1.00 53.03 173 VAL A N 1
ATOM 1356 C CA . VAL A 1 173 ? -9.010 -18.510 -15.574 1.00 53.03 173 VAL A CA 1
ATOM 1357 C C . VAL A 1 173 ? -9.071 -18.880 -17.060 1.00 53.03 173 VAL A C 1
ATOM 1359 O O . VAL A 1 173 ? -8.420 -18.223 -17.873 1.00 53.03 173 VAL A O 1
ATOM 1362 N N . PRO A 1 174 ? -9.838 -19.915 -17.461 1.00 48.69 174 PRO A N 1
ATOM 1363 C CA . PRO A 1 174 ? -10.010 -20.224 -18.874 1.00 48.69 174 PRO A CA 1
ATOM 1364 C C . PRO A 1 174 ? -10.629 -19.022 -19.592 1.00 48.69 174 PRO A C 1
ATOM 1366 O O . PRO A 1 174 ? -11.639 -18.474 -19.145 1.00 48.69 174 PRO A O 1
ATOM 1369 N N . GLU A 1 175 ? -10.019 -18.618 -20.710 1.00 51.44 175 GLU A N 1
ATOM 1370 C CA . GLU A 1 175 ? -10.550 -17.577 -21.586 1.00 51.44 175 GLU A CA 1
ATOM 1371 C C . GLU A 1 175 ? -12.009 -17.893 -21.925 1.00 51.44 175 GLU A C 1
ATOM 1373 O O . GLU A 1 175 ? -12.318 -18.855 -22.637 1.00 51.44 175 GLU A O 1
ATOM 1378 N N . VAL A 1 176 ? -12.928 -17.061 -21.433 1.00 49.31 176 VAL A N 1
ATOM 1379 C CA . VAL A 1 176 ? -14.301 -17.063 -21.928 1.00 49.31 176 VAL A CA 1
ATOM 1380 C C . VAL A 1 176 ? -14.232 -16.557 -23.363 1.00 49.31 176 VAL A C 1
ATOM 1382 O O . VAL A 1 176 ? -14.193 -15.350 -23.609 1.00 49.31 176 VAL A O 1
ATOM 1385 N N . LYS A 1 177 ? -14.189 -17.487 -24.324 1.00 45.47 177 LYS A N 1
ATOM 1386 C CA . LYS A 1 177 ? -14.404 -17.180 -25.738 1.00 45.47 177 LYS A CA 1
ATOM 1387 C C . LYS A 1 177 ? -15.757 -16.485 -25.854 1.00 45.47 177 LYS A C 1
ATOM 1389 O O . LYS A 1 177 ? -16.797 -17.114 -25.665 1.00 45.47 177 LYS A O 1
ATOM 1394 N N . LYS A 1 178 ? -15.740 -15.177 -26.114 1.00 47.28 178 LYS A N 1
ATOM 1395 C CA . LYS A 1 178 ? -16.950 -14.451 -26.503 1.00 47.28 178 LYS A CA 1
ATOM 1396 C C . LYS A 1 178 ? -17.465 -15.036 -27.831 1.00 47.28 178 LYS A C 1
ATOM 1398 O O . LYS A 1 178 ? -16.627 -15.337 -28.684 1.00 47.28 178 LYS A O 1
ATOM 1403 N N . PRO A 1 179 ? -18.789 -15.229 -27.973 1.00 56.28 179 PRO A N 1
ATOM 1404 C CA . PRO A 1 179 ? -19.404 -15.686 -29.216 1.00 56.28 179 PRO A CA 1
ATOM 1405 C C . PRO A 1 179 ? -19.235 -14.673 -30.352 1.00 56.28 179 PRO A C 1
ATOM 1407 O O . PRO A 1 179 ? -19.123 -13.459 -30.053 1.00 56.28 179 PRO A O 1
#

Foldseek 3Di:
DVPVVVVVVVVPDDKKWDFPPDDDPDPPVQVLLLVQLCVVPDPLSHWDWDDDVPWIKTKDWPGKAWATWIDDDPFIKTKMKTKIKIDATVVDCPPPIDIWMKIFIAGPNSHTQWMKTDPDNQWHQDIQFIDDPHDGQWGNVDDDLCCLAFAIRGNVPMHTHNRDPSRDHHPPDPPPPDD

Nearest PDB structures (foldseek):
  8ril-assembly1_A  TM=5.061E-01  e=1.394E+00  Homo sapiens
  5tse-assembly3_C  TM=3.992E-01  e=1.181E+00  Acinetobacter baumannii
  6jzf-assembly1_B  TM=4.485E-01  e=1.057E+00  Arabidopsis thaliana

Organism: NCBI:txid748831

pLDDT: mean 86.42, std 15.41, range [42.84, 98.06]

Secondary structure (DSSP, 8-state):
--SHHHHHSTTS--EEEE-TTS--S-S-HHHHHHHHHHHH--GGGS-EEEEETTEEEEEEEEEEEEEEEEEETTEEEEEEEEEEEEPPPTT---SPPEEEEEEEEE-TT--EEEEEEES----EEETTEEEETTEEEEETT--SHHHHHH-EEETTTEEE---STTPPPPTTS------

Radius of gyration: 19.49 Å; Cα contacts (8 Å, |Δi|>4): 342; chains: 1; bounding box: 55×39×64 Å

Sequence (179 aa):
MRIIFALLLWAAFQVSGAEPGSFVEQPNLVGKITEALMASKMDHLTPHIYRDGVQQFSYHLKSVSYLGSVERGSEKIFLATALFLRSSAQGSEYPPAQGHGYLLCLSPQWRLISHCQLDFPEVELMGIALRRQQETIGDFAAKDEATRSRGFLIDGNDFLPYPFSDKLPDPAVPEVKKP

Mean predicted aligned error: 8.02 Å

Solvent-accessible surface area (backbone atoms only — not comparable to full-atom values): 10261 Å² total; per-residue (Å²): 129,78,66,66,66,61,64,64,65,70,77,75,75,55,70,52,29,41,37,72,82,54,95,62,98,63,88,60,53,68,60,44,53,52,52,20,34,59,71,62,72,40,72,95,58,33,66,47,73,52,69,63,90,93,41,40,35,44,35,39,76,74,50,68,45,76,29,28,36,46,34,50,76,93,47,55,35,36,36,30,31,38,36,34,35,38,48,28,27,71,97,41,72,63,63,59,60,46,77,48,22,24,43,39,34,23,40,88,83,44,42,70,70,30,53,31,77,26,98,68,53,76,57,46,40,57,52,48,31,35,26,43,92,90,45,77,35,29,59,72,75,68,77,51,70,64,38,32,36,62,13,41,58,35,72,89,78,41,53,32,46,51,76,54,90,85,48,43,75,51,91,88,59,79,81,79,76,76,132